Protein AF-A0A972VGL8-F1 (afdb_monomer)

pLDDT: mean 79.21, std 19.75, range [34.72, 98.06]

Foldseek 3Di:
DDDDDPDDDPPPPVPPPPPPPPVPPPDDDDDDDDDPPDDCCDVCSPNPQFDDVPVNVVCVVDPDDPDDDFLAPAQQQRLLCQFQVHHSVVQVHHDLQDQSCVSVVPGQTPQLVVVVVVDAFEEEEPRHRDHDDDPVPQPLCRPVVRRHPYGYYPPPDPCPPQPPFDQSRNPPDVPNTDTDDDD

Nearest PDB st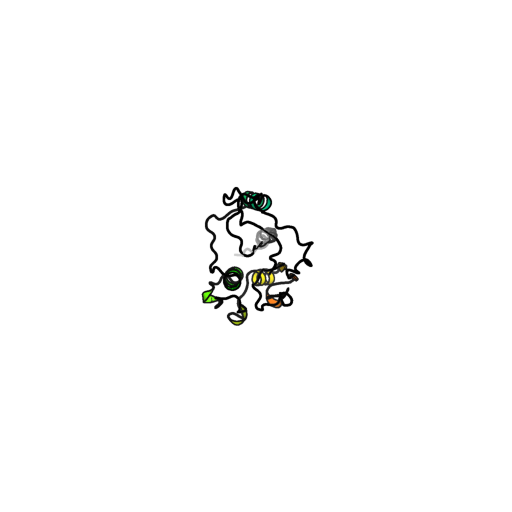ructures (foldseek):
  6hhm-assembly1_A  TM=8.766E-01  e=6.553E-07  Formosa agariphila
  5fql-as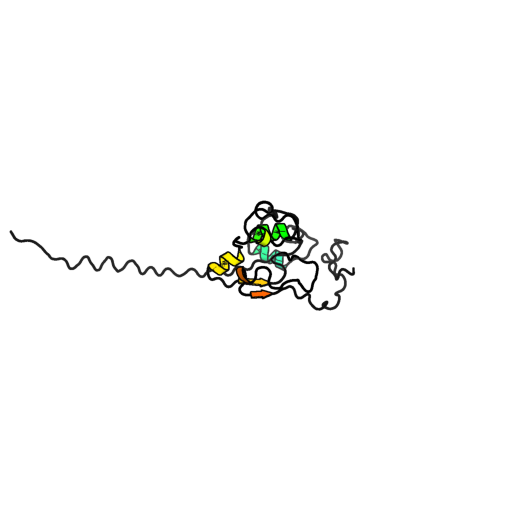sembly1_A-2  TM=8.710E-01  e=5.491E-06  Homo sapiens
  6ioz-assembly1_A  TM=8.405E-01  e=1.090E-05  Homo sapiens
  6g5z-assembly1_A  TM=8.912E-01  e=8.199E-04  Sinorhizobium meliloti

Mean predicted aligned error: 12.5 Å

Sequence (183 aa):
MNKRSLKWVSCFIFLSCTLASQAAQKKPNVLLIMSDDLRDTVGCYGNTEVITPHMDRLAGQGVRFDGAYAQFPLCGPSRASLLTGLRPRQIGILGNRTYFRDSKPDVITLPQSLRQQGWYTAGFGKIFHTVGHTHEEQAPWIDLENSWDEGHGSNGEPQGPVTKVRNLTGGSLPWCRVGPVSG

Solvent-accessible surface area (backbone atoms only — not comparable to full-atom values): 11894 Å² total; per-residue (Å²): 142,86,83,87,81,91,83,87,72,84,76,68,74,78,71,74,79,77,76,73,76,73,73,75,74,76,78,77,86,84,85,86,87,75,75,83,93,71,68,76,66,34,36,77,67,70,29,88,52,36,80,37,71,71,60,32,52,51,45,76,76,57,86,73,76,96,84,78,80,75,91,39,102,44,68,28,20,26,35,53,19,67,41,49,76,40,56,32,79,77,46,67,34,89,45,58,79,59,59,61,47,83,67,38,71,85,66,65,31,56,49,25,54,41,37,76,70,73,43,91,26,75,46,70,40,76,66,67,62,69,57,72,96,48,86,87,64,54,58,38,47,79,58,28,92,69,32,35,82,41,56,35,36,66,72,70,63,80,71,61,74,78,49,72,72,36,50,61,33,84,59,78,46,86,81,47,60,54,49,79,80,81,126

Secondary structure (DSSP, 8-state):
-------SSTTSSSSSSS-------PPPP------SS--S-SGGGT-SSS--HHHHHHHHTS---SS---SSSSHHHHHHHHHHSS-HHHHT--SSSS-HHHH-TTPPPHHHHHHHTT---EEESSSSPPPSS-GGG--TTTTHHHH-SEEE-----S--TT---EETTTTSSTT-EES----

Structure (mmCIF, N/CA/C/O backbone):
data_AF-A0A972VGL8-F1
#
_entry.id   AF-A0A972VGL8-F1
#
loop_
_atom_site.group_PDB
_atom_site.id
_atom_site.type_symbol
_atom_site.label_atom_id
_atom_site.label_alt_id
_atom_site.label_comp_id
_atom_site.label_asym_id
_atom_site.label_entity_id
_atom_site.label_seq_id
_atom_site.pdbx_PDB_ins_code
_atom_site.Cartn_x
_atom_site.Cartn_y
_atom_site.Cartn_z
_atom_site.occupancy
_atom_site.B_iso_or_equiv
_atom_site.auth_seq_id
_atom_site.auth_comp_id
_atom_site.auth_asym_id
_atom_site.auth_atom_id
_atom_site.pdbx_PDB_model_num
ATOM 1 N N . MET A 1 1 ? -67.159 -41.588 -25.112 1.00 44.94 1 MET A N 1
ATOM 2 C CA . MET A 1 1 ? -66.080 -40.950 -25.901 1.00 44.94 1 MET A CA 1
ATOM 3 C C . MET A 1 1 ? -66.405 -39.474 -26.088 1.00 44.94 1 MET A C 1
ATOM 5 O O . MET A 1 1 ? -67.285 -39.188 -26.878 1.00 44.94 1 MET A O 1
ATOM 9 N N . ASN A 1 2 ? -65.762 -38.553 -25.362 1.00 37.59 2 ASN A N 1
ATOM 10 C CA . ASN A 1 2 ? -65.125 -37.375 -25.971 1.00 37.59 2 ASN A CA 1
ATOM 11 C C . ASN A 1 2 ? -64.387 -36.523 -24.937 1.00 37.59 2 ASN A C 1
ATOM 13 O O . ASN A 1 2 ? -64.756 -36.448 -23.769 1.00 37.59 2 ASN A O 1
ATOM 17 N N . LYS A 1 3 ? -63.245 -36.014 -25.390 1.00 45.78 3 LYS A N 1
ATOM 18 C CA . LYS A 1 3 ? -62.093 -35.615 -24.589 1.00 45.78 3 LYS A CA 1
ATOM 19 C C . LYS A 1 3 ? -62.193 -34.167 -24.103 1.00 45.78 3 LYS A C 1
ATOM 21 O O . LYS A 1 3 ? -62.661 -33.279 -24.800 1.00 45.78 3 LYS A O 1
ATOM 26 N N . ARG A 1 4 ? -61.671 -33.994 -22.890 1.00 60.47 4 ARG A N 1
ATOM 27 C CA . ARG A 1 4 ? -61.363 -32.762 -22.156 1.00 60.47 4 ARG A CA 1
ATOM 28 C C . ARG A 1 4 ? -60.517 -31.783 -22.982 1.00 60.47 4 ARG A C 1
ATOM 30 O O . ARG A 1 4 ? -59.525 -32.215 -23.562 1.00 60.47 4 ARG A O 1
ATOM 37 N N . SER A 1 5 ? -60.762 -30.478 -22.845 1.00 48.91 5 SER A N 1
ATOM 38 C CA . SER A 1 5 ? -59.682 -29.474 -22.890 1.00 48.91 5 SER A CA 1
ATOM 39 C C . SER A 1 5 ? -60.093 -28.139 -22.257 1.00 48.91 5 SER A C 1
ATOM 41 O O . SER A 1 5 ? -60.232 -27.125 -22.931 1.00 48.91 5 SER A O 1
ATOM 43 N N . LEU A 1 6 ? -60.238 -28.135 -20.930 1.00 50.97 6 LEU A N 1
ATOM 44 C CA . LEU A 1 6 ? -60.148 -26.920 -20.121 1.00 50.97 6 LEU A CA 1
ATOM 45 C C . LEU A 1 6 ? -58.654 -26.699 -19.816 1.00 50.97 6 LEU A C 1
ATOM 47 O O . LEU A 1 6 ? -58.098 -27.346 -18.933 1.00 50.97 6 LEU A O 1
ATOM 51 N N . LYS A 1 7 ? -57.969 -25.874 -20.617 1.00 50.25 7 LYS A N 1
ATOM 52 C CA . LYS A 1 7 ? -56.539 -25.541 -20.456 1.00 50.25 7 LYS A CA 1
ATOM 53 C C . LYS A 1 7 ? -56.332 -24.021 -20.434 1.00 50.25 7 LYS A C 1
ATOM 55 O O . LYS A 1 7 ? -55.687 -23.489 -21.322 1.00 50.25 7 LYS A O 1
ATOM 60 N N . TRP A 1 8 ? -56.891 -23.319 -19.449 1.00 51.12 8 TRP A N 1
ATOM 61 C CA . TRP A 1 8 ? -56.702 -21.860 -19.317 1.00 51.12 8 TRP A CA 1
ATOM 62 C C . TRP A 1 8 ? -56.570 -21.379 -17.863 1.00 51.12 8 TRP A C 1
ATOM 64 O O . TRP A 1 8 ? -56.942 -20.258 -17.552 1.00 51.12 8 TRP A O 1
ATOM 74 N N . VAL A 1 9 ? -56.052 -22.209 -16.946 1.00 52.34 9 VAL A N 1
ATOM 75 C CA . VAL A 1 9 ? -55.854 -21.776 -15.540 1.00 52.34 9 VAL A CA 1
ATOM 76 C C . VAL A 1 9 ? -54.427 -22.007 -15.013 1.00 52.34 9 VAL A C 1
ATOM 78 O O . VAL A 1 9 ? -54.013 -21.355 -14.064 1.00 52.34 9 VAL A O 1
ATOM 81 N N . SER A 1 10 ? -53.589 -22.820 -15.667 1.00 51.59 10 SER A N 1
ATOM 82 C CA . SER A 1 10 ? -52.230 -23.106 -15.159 1.00 51.59 10 SER A CA 1
ATOM 83 C C . SER A 1 10 ? -51.132 -22.108 -15.549 1.00 51.59 10 SER A C 1
ATOM 85 O O . SER A 1 10 ? -49.983 -22.335 -15.188 1.00 51.59 10 SER A O 1
ATOM 87 N N . CYS A 1 11 ? -51.433 -21.011 -16.254 1.00 46.09 11 CYS A N 1
ATOM 88 C CA . CYS A 1 11 ? -50.393 -20.086 -16.735 1.00 46.09 11 CYS A CA 1
ATOM 89 C C . CYS A 1 11 ? -50.250 -18.788 -15.918 1.00 46.09 11 CYS A C 1
ATOM 91 O O . CYS A 1 11 ? -49.413 -17.958 -16.256 1.00 46.09 11 CYS A O 1
ATOM 93 N N . PHE A 1 12 ? -51.029 -18.605 -14.846 1.00 49.19 12 PHE A N 1
ATOM 94 C CA . PHE A 1 12 ? -50.971 -17.382 -14.030 1.00 49.19 12 PHE A CA 1
ATOM 95 C C . PHE A 1 12 ? -50.202 -17.521 -12.711 1.00 49.19 12 PHE A C 1
ATOM 97 O O . PHE A 1 12 ? -49.833 -16.511 -12.127 1.00 49.19 12 PHE A O 1
ATOM 104 N N . ILE A 1 13 ? -49.895 -18.742 -12.258 1.00 50.44 13 ILE A N 1
ATOM 105 C CA . ILE A 1 13 ? -49.183 -18.957 -10.982 1.00 50.44 13 ILE A CA 1
ATO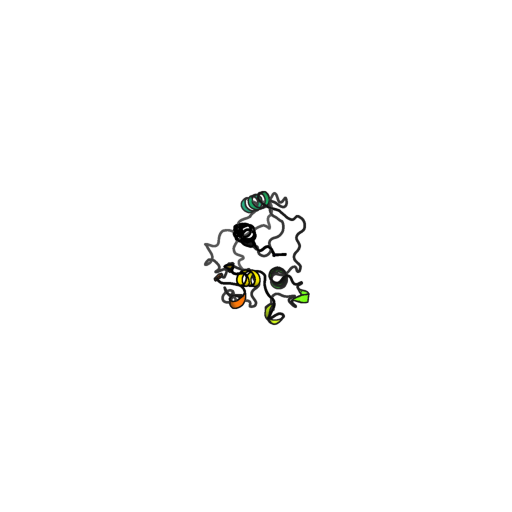M 106 C C . ILE A 1 13 ? -47.653 -19.019 -11.168 1.00 50.44 13 ILE A C 1
ATOM 108 O O . ILE A 1 13 ? -46.908 -18.794 -10.221 1.00 50.44 13 ILE A O 1
ATOM 112 N N . PHE A 1 14 ? -47.156 -19.223 -12.394 1.00 49.28 14 PHE A N 1
ATOM 113 C CA . PHE A 1 14 ? -45.710 -19.240 -12.668 1.00 49.28 14 PHE A CA 1
ATOM 114 C C . PHE A 1 14 ? -45.089 -17.861 -12.945 1.00 49.28 14 PHE A C 1
ATOM 116 O O . PHE A 1 14 ? -43.867 -17.757 -12.984 1.00 49.28 14 PHE A O 1
ATOM 123 N N . LEU A 1 15 ? -45.891 -16.801 -13.109 1.00 51.38 15 LEU A N 1
ATOM 124 C CA . LEU A 1 15 ? -45.382 -15.461 -13.442 1.00 51.38 15 LEU A CA 1
ATOM 125 C C . LEU A 1 15 ? -45.207 -14.541 -12.219 1.00 51.38 15 LEU A C 1
ATOM 127 O O . LEU A 1 15 ? -44.648 -13.456 -12.332 1.00 51.38 15 LEU A O 1
ATOM 131 N N . SER A 1 16 ? -45.657 -14.960 -11.035 1.00 49.38 16 SER A N 1
ATOM 132 C CA . SER A 1 16 ? -45.678 -14.100 -9.840 1.00 49.38 16 SER A CA 1
ATOM 133 C C . SER A 1 16 ? -44.452 -14.243 -8.928 1.00 49.38 16 SER A C 1
ATOM 135 O O . SER A 1 16 ? -44.397 -13.580 -7.897 1.00 49.38 16 SER A O 1
ATOM 137 N N . CYS A 1 17 ? -43.467 -15.083 -9.273 1.00 49.25 17 CYS A N 1
ATOM 138 C CA . CYS A 1 17 ? -42.346 -15.422 -8.380 1.00 49.25 17 CYS A CA 1
ATOM 139 C C . CYS A 1 17 ? -40.956 -14.962 -8.868 1.00 49.25 17 CYS A C 1
ATOM 141 O O . CYS A 1 17 ? -39.940 -15.469 -8.408 1.00 49.25 17 CYS A O 1
ATOM 143 N N . THR A 1 18 ? -40.878 -13.992 -9.784 1.00 57.94 18 THR A N 1
ATOM 144 C CA . THR A 1 18 ? -39.593 -13.452 -10.291 1.00 57.94 18 THR A CA 1
ATOM 145 C C . THR A 1 18 ? -39.413 -11.950 -10.069 1.00 57.94 18 THR A C 1
ATOM 147 O O . THR A 1 18 ? -38.508 -11.346 -10.632 1.00 57.94 18 THR A O 1
ATOM 150 N N . LEU A 1 19 ? -40.227 -11.341 -9.204 1.00 53.41 19 LEU A N 1
ATOM 151 C CA . LEU A 1 19 ? -40.044 -9.965 -8.725 1.00 53.41 19 LEU A CA 1
ATOM 152 C C . LEU A 1 19 ? -39.594 -9.946 -7.258 1.00 53.41 19 LEU A C 1
ATOM 154 O O . LEU A 1 19 ? -40.003 -9.096 -6.472 1.00 53.41 19 LEU A O 1
ATOM 158 N N . ALA A 1 20 ? -38.720 -10.877 -6.870 1.00 56.09 20 ALA A N 1
ATOM 159 C CA . ALA A 1 20 ? -37.834 -10.601 -5.750 1.00 56.09 20 ALA A CA 1
ATOM 160 C C . ALA A 1 20 ? -36.859 -9.531 -6.247 1.00 56.09 20 ALA A C 1
ATOM 162 O O . ALA A 1 20 ? -35.882 -9.839 -6.927 1.00 56.09 20 ALA A O 1
ATOM 163 N N . SER A 1 21 ? -37.199 -8.265 -5.988 1.00 51.88 21 SER A N 1
ATOM 164 C CA . SER A 1 21 ? -36.312 -7.126 -6.188 1.00 51.88 21 SER A CA 1
ATOM 165 C C . SER A 1 21 ? -35.000 -7.451 -5.490 1.00 51.88 21 SER A C 1
ATOM 167 O O . SER A 1 21 ? -34.904 -7.441 -4.262 1.00 51.88 21 SER A O 1
ATOM 169 N N . GLN A 1 22 ? -34.012 -7.843 -6.285 1.00 56.84 22 GLN A N 1
ATOM 170 C CA . GLN A 1 22 ? -32.648 -8.015 -5.845 1.00 56.84 22 GLN A CA 1
ATOM 171 C C . GLN A 1 22 ? -32.193 -6.595 -5.543 1.00 56.84 22 GLN A C 1
ATOM 173 O O . GLN A 1 22 ? -31.785 -5.866 -6.443 1.00 56.84 22 GLN A O 1
ATOM 178 N N . ALA A 1 23 ? -32.415 -6.153 -4.302 1.00 58.97 23 ALA A N 1
ATOM 179 C CA . ALA A 1 23 ? -31.924 -4.878 -3.825 1.00 58.97 23 ALA A CA 1
ATOM 180 C C . ALA A 1 23 ? -30.427 -4.902 -4.110 1.00 58.97 23 ALA A C 1
ATOM 182 O O . ALA A 1 23 ? -29.693 -5.646 -3.461 1.00 58.97 23 ALA A O 1
ATOM 183 N N . ALA A 1 24 ? -30.012 -4.198 -5.165 1.00 63.97 24 ALA A N 1
ATOM 184 C CA . ALA A 1 24 ? -28.637 -4.191 -5.613 1.00 63.97 24 ALA A CA 1
ATOM 185 C C . ALA A 1 24 ? -27.818 -3.711 -4.421 1.00 63.97 24 ALA A C 1
ATOM 187 O O . ALA A 1 24 ? -27.900 -2.541 -4.036 1.00 63.97 24 ALA A O 1
ATOM 188 N N . GLN A 1 25 ? -27.124 -4.643 -3.767 1.00 70.00 25 GLN A N 1
ATOM 189 C CA . GLN A 1 25 ? -26.334 -4.333 -2.595 1.00 70.00 25 GLN A CA 1
ATOM 190 C C . GLN A 1 25 ? -25.321 -3.287 -3.046 1.00 70.00 25 GLN A C 1
ATOM 192 O O . GLN A 1 25 ? -24.496 -3.551 -3.923 1.00 70.00 25 GLN A O 1
ATOM 197 N N . LYS A 1 26 ? -25.454 -2.064 -2.520 1.00 82.88 26 LYS A N 1
ATOM 198 C CA . LYS A 1 26 ? -24.568 -0.966 -2.897 1.00 82.88 26 LYS A CA 1
ATOM 199 C C . LYS A 1 26 ? -23.136 -1.414 -2.617 1.00 82.88 26 LYS A C 1
ATOM 201 O O . LYS A 1 26 ? -22.825 -1.817 -1.496 1.00 82.88 26 LYS A O 1
ATOM 206 N N . LYS A 1 27 ? -22.291 -1.372 -3.649 1.00 87.38 27 LYS A N 1
ATOM 207 C CA . LYS A 1 27 ? -20.857 -1.643 -3.524 1.00 87.38 27 LYS A CA 1
ATOM 208 C C . LYS A 1 27 ? -20.281 -0.672 -2.480 1.00 87.38 27 LYS A C 1
ATOM 210 O O . LYS A 1 27 ? -20.582 0.521 -2.566 1.00 87.38 27 LYS A O 1
ATOM 215 N N . PRO A 1 28 ? -19.520 -1.147 -1.479 1.00 94.06 28 PRO A N 1
ATOM 216 C CA . PRO A 1 28 ? -18.858 -0.248 -0.545 1.00 94.06 28 PRO A CA 1
AT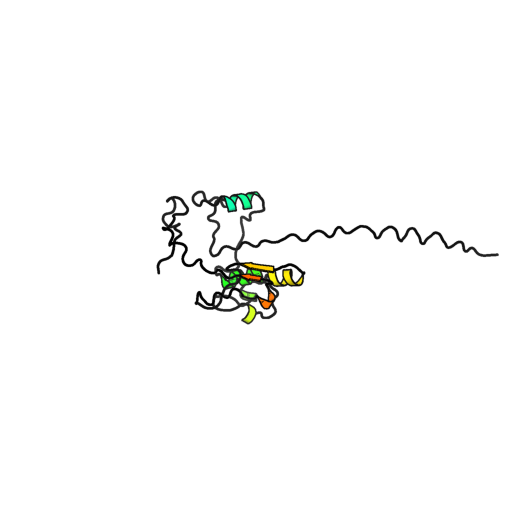OM 217 C C . PRO A 1 28 ? -17.757 0.533 -1.266 1.00 94.06 28 PRO A C 1
ATOM 219 O O . PRO A 1 28 ? -17.185 0.047 -2.236 1.00 94.06 28 PRO A O 1
ATOM 222 N N . ASN A 1 29 ? -17.419 1.713 -0.752 1.00 96.44 29 ASN A N 1
ATOM 223 C CA . ASN A 1 29 ? -16.180 2.386 -1.135 1.00 96.44 29 ASN A CA 1
ATOM 224 C C . ASN A 1 29 ? -15.012 1.753 -0.368 1.00 96.44 29 ASN A C 1
ATOM 226 O O . ASN A 1 29 ? -15.170 1.392 0.801 1.00 96.44 29 ASN A O 1
ATOM 230 N N . VAL A 1 30 ? -13.838 1.652 -0.993 1.00 96.56 30 VAL A N 1
ATOM 231 C CA . VAL A 1 30 ? -12.612 1.164 -0.340 1.00 96.56 30 VAL A CA 1
ATOM 232 C C . VAL A 1 30 ? -11.596 2.290 -0.292 1.00 96.56 30 VAL A C 1
ATOM 234 O O . VAL A 1 30 ? -11.255 2.868 -1.318 1.00 96.56 30 VAL A O 1
ATOM 237 N N . LEU A 1 31 ? -11.093 2.568 0.910 1.00 96.56 31 LEU A N 1
ATOM 238 C CA . LEU A 1 31 ? -9.979 3.476 1.143 1.00 96.56 31 LEU A CA 1
ATOM 239 C C . LEU A 1 31 ? -8.773 2.655 1.604 1.00 96.56 31 LEU A C 1
ATOM 241 O O . LEU A 1 31 ? -8.757 2.145 2.724 1.00 96.56 31 LEU A O 1
ATOM 245 N N . LEU A 1 32 ? -7.768 2.530 0.738 1.00 96.38 32 LEU A N 1
ATOM 246 C CA . LEU A 1 32 ? -6.485 1.924 1.084 1.00 96.38 32 LEU A CA 1
ATOM 247 C C . LEU A 1 32 ? -5.528 3.013 1.575 1.00 96.38 32 LEU A C 1
ATOM 249 O O . LEU A 1 32 ? -5.099 3.860 0.796 1.00 96.38 32 LEU A O 1
ATOM 253 N N . ILE A 1 33 ? -5.169 2.966 2.857 1.00 95.12 33 ILE A N 1
ATOM 254 C CA . ILE A 1 33 ? -4.161 3.852 3.448 1.00 95.12 33 ILE A CA 1
ATOM 255 C C . ILE A 1 33 ? -2.854 3.073 3.558 1.00 95.12 33 ILE A C 1
ATOM 257 O O . ILE A 1 33 ? -2.808 2.018 4.189 1.00 95.12 33 ILE A O 1
ATOM 261 N N . MET A 1 34 ? -1.790 3.598 2.956 1.00 92.94 34 MET A N 1
ATOM 262 C CA . MET A 1 34 ? -0.464 2.988 2.987 1.00 92.94 34 MET A CA 1
ATOM 263 C C . MET A 1 34 ? 0.561 4.001 3.483 1.00 92.94 34 MET A C 1
ATOM 265 O O . MET A 1 34 ? 0.721 5.064 2.888 1.00 92.94 34 MET A O 1
ATOM 269 N N . SER A 1 35 ? 1.263 3.656 4.560 1.00 92.62 35 SER A N 1
ATOM 270 C CA . SER A 1 35 ? 2.377 4.446 5.085 1.00 92.62 35 SER A CA 1
ATOM 271 C C . SER A 1 35 ? 3.707 3.860 4.615 1.00 92.62 35 SER A C 1
ATOM 273 O O . SER A 1 35 ? 3.851 2.639 4.547 1.00 92.62 35 SER A O 1
ATOM 275 N N . ASP A 1 36 ? 4.670 4.717 4.282 1.00 90.75 36 ASP A N 1
ATOM 276 C CA . ASP A 1 36 ? 6.022 4.295 3.907 1.00 90.75 36 ASP A CA 1
ATOM 277 C C . ASP A 1 36 ? 6.867 4.101 5.174 1.00 90.75 36 ASP A C 1
ATOM 279 O O . ASP A 1 36 ? 6.840 4.941 6.071 1.00 90.75 36 ASP A O 1
ATOM 283 N N . ASP A 1 37 ? 7.574 2.975 5.260 1.00 91.81 37 ASP A N 1
ATOM 284 C CA . ASP A 1 37 ? 8.493 2.607 6.351 1.00 91.81 37 ASP A CA 1
ATOM 285 C C . ASP A 1 37 ? 7.906 2.609 7.783 1.00 91.81 37 ASP A C 1
ATOM 287 O O . ASP A 1 37 ? 8.640 2.573 8.774 1.00 91.81 37 ASP A O 1
ATOM 291 N N . LEU A 1 38 ? 6.575 2.579 7.921 1.00 92.88 38 LEU A N 1
ATOM 292 C CA . LEU A 1 38 ? 5.910 2.501 9.222 1.00 92.88 38 LEU A CA 1
ATOM 293 C C . LEU A 1 38 ? 6.020 1.098 9.835 1.00 92.88 38 LEU A C 1
ATOM 295 O O . LEU A 1 38 ? 5.600 0.102 9.245 1.00 92.88 38 LEU A O 1
ATOM 299 N N . ARG A 1 39 ? 6.525 1.049 11.068 1.00 91.06 39 ARG A N 1
ATOM 300 C CA . ARG A 1 39 ? 6.528 -0.129 11.945 1.00 91.06 39 ARG A CA 1
ATOM 301 C C . ARG A 1 39 ? 5.315 -0.099 12.894 1.00 91.06 39 ARG A C 1
ATOM 303 O O . ARG A 1 39 ? 4.683 0.940 13.061 1.00 91.06 39 ARG A O 1
ATOM 310 N N . ASP A 1 40 ? 5.034 -1.209 13.574 1.00 91.25 40 ASP A N 1
ATOM 311 C CA . ASP A 1 40 ? 4.066 -1.357 14.676 1.00 91.25 40 ASP A CA 1
ATOM 312 C C . ASP A 1 40 ? 4.381 -0.525 15.944 1.00 91.25 40 ASP A C 1
ATOM 314 O O . ASP A 1 40 ? 3.889 -0.801 17.032 1.00 91.25 40 ASP A O 1
ATOM 318 N N . THR A 1 41 ? 5.153 0.557 15.831 1.00 91.19 41 THR A N 1
ATOM 319 C CA . THR A 1 41 ? 5.516 1.461 16.932 1.00 91.19 41 THR A CA 1
ATOM 320 C C . THR A 1 41 ? 4.419 2.486 17.243 1.00 91.19 41 THR A C 1
ATOM 322 O O . THR A 1 41 ? 4.727 3.632 17.552 1.00 91.19 41 THR A O 1
ATOM 325 N N . VAL A 1 42 ? 3.145 2.121 17.115 1.00 93.31 42 VAL A N 1
ATOM 326 C CA . VAL A 1 42 ? 1.995 3.026 17.298 1.00 93.31 42 VAL A CA 1
ATOM 327 C C . VAL A 1 42 ? 1.153 2.608 18.504 1.00 93.31 42 VAL A C 1
ATOM 329 O O . VAL A 1 42 ? 1.238 1.465 18.961 1.00 93.31 42 VAL A O 1
ATOM 332 N N . GLY A 1 43 ? 0.340 3.527 19.025 1.00 95.12 43 GLY A N 1
ATOM 333 C CA . GLY A 1 43 ? -0.430 3.352 20.260 1.00 95.12 43 GLY A CA 1
ATOM 334 C C . GLY A 1 43 ? -1.279 2.084 20.282 1.00 95.12 43 GLY A C 1
ATOM 335 O O . GLY A 1 43 ? -1.219 1.307 21.233 1.00 95.12 43 GLY A O 1
ATOM 336 N N . CYS A 1 44 ? -1.997 1.796 19.196 1.00 95.88 44 CYS A N 1
ATOM 337 C CA . CYS A 1 44 ? -2.840 0.603 19.088 1.00 95.88 44 CYS A CA 1
ATOM 338 C C . CYS A 1 44 ? -2.084 -0.735 19.074 1.00 95.88 44 CYS A C 1
ATOM 340 O O . CYS A 1 44 ? -2.720 -1.778 19.211 1.00 95.88 44 CYS A O 1
ATOM 342 N N . TYR A 1 45 ? -0.756 -0.718 18.946 1.00 96.75 45 TYR A N 1
ATOM 343 C CA . TYR A 1 45 ? 0.127 -1.879 19.101 1.00 96.75 45 TYR A CA 1
ATOM 344 C C . TYR A 1 45 ? 0.873 -1.884 20.453 1.00 96.75 45 TYR A C 1
ATOM 346 O O . TYR A 1 45 ? 1.769 -2.695 20.667 1.00 96.75 45 TYR A O 1
ATOM 354 N N . GLY A 1 46 ? 0.483 -1.016 21.393 1.00 94.75 46 GLY A N 1
ATOM 355 C CA . GLY A 1 46 ? 1.000 -0.985 22.765 1.00 94.75 46 GLY A CA 1
ATOM 356 C C . GLY A 1 46 ? 2.138 0.008 23.006 1.00 94.75 46 GLY A C 1
ATOM 357 O O . GLY A 1 46 ? 2.683 0.042 24.108 1.00 94.75 46 GLY A O 1
ATOM 358 N N . ASN A 1 47 ? 2.503 0.832 22.019 1.00 92.38 47 ASN A N 1
ATOM 359 C CA . ASN A 1 47 ? 3.522 1.862 22.211 1.00 92.38 47 ASN A CA 1
ATOM 360 C C . ASN A 1 47 ? 2.955 3.052 23.009 1.00 92.38 47 ASN A C 1
ATOM 362 O O . ASN A 1 47 ? 2.060 3.747 22.541 1.00 92.38 47 ASN A O 1
ATOM 366 N N . THR A 1 48 ? 3.490 3.313 24.203 1.00 91.50 48 THR A N 1
ATOM 367 C CA . THR A 1 48 ? 3.030 4.410 25.077 1.00 91.50 48 THR A CA 1
ATOM 368 C C . THR A 1 48 ? 3.726 5.748 24.821 1.00 91.50 48 THR A C 1
ATOM 370 O O . THR A 1 48 ? 3.340 6.759 25.401 1.00 91.50 48 THR A O 1
ATOM 373 N N . GLU A 1 49 ? 4.776 5.767 24.003 1.00 90.50 49 GLU A N 1
ATOM 374 C CA . GLU A 1 49 ? 5.593 6.953 23.733 1.00 90.50 49 GLU A CA 1
ATOM 375 C C . GLU A 1 49 ? 5.134 7.689 22.470 1.00 90.50 49 GLU A C 1
ATOM 377 O O . GLU A 1 49 ? 5.201 8.915 22.414 1.00 90.50 49 GLU A O 1
ATOM 382 N N . VAL A 1 50 ? 4.655 6.962 21.458 1.00 87.75 50 VAL A N 1
ATOM 383 C CA . VAL A 1 50 ? 4.207 7.528 20.179 1.00 87.75 50 VAL A CA 1
ATOM 384 C C . VAL A 1 50 ? 2.722 7.887 20.241 1.00 87.75 50 VAL A C 1
ATOM 386 O O . VAL A 1 50 ? 1.862 7.036 20.448 1.00 87.75 50 VAL A O 1
ATOM 389 N N . ILE A 1 51 ? 2.410 9.164 20.014 1.00 90.31 51 ILE A N 1
ATOM 390 C CA . ILE A 1 51 ? 1.047 9.701 20.121 1.00 90.31 51 ILE A CA 1
ATOM 391 C C . ILE A 1 51 ? 0.304 9.535 18.782 1.00 90.31 51 ILE A C 1
ATOM 393 O O . ILE A 1 51 ? 0.491 10.335 17.863 1.00 90.31 51 ILE A O 1
ATOM 397 N N . THR A 1 52 ? -0.566 8.522 18.664 1.00 95.00 52 THR A N 1
ATOM 398 C CA . THR A 1 52 ? -1.307 8.189 17.421 1.00 95.00 52 THR A CA 1
ATOM 399 C C . THR A 1 52 ? -2.836 8.106 17.587 1.00 95.00 52 THR A C 1
ATOM 401 O O . THR A 1 52 ? -3.465 7.178 17.069 1.00 95.00 52 THR A O 1
ATOM 404 N N . PRO A 1 53 ? -3.503 9.101 18.207 1.00 95.19 53 PRO A N 1
ATOM 405 C CA . PRO A 1 53 ? -4.905 8.989 18.629 1.00 95.19 53 PRO A CA 1
ATOM 406 C C . PRO A 1 53 ? -5.889 8.689 17.486 1.00 95.19 53 PRO A C 1
ATOM 408 O O . PRO A 1 53 ? -6.915 8.041 17.692 1.00 95.19 53 PRO A O 1
ATOM 411 N N . HIS A 1 54 ? -5.599 9.139 16.262 1.00 96.81 54 HIS A N 1
ATOM 412 C CA . HIS A 1 54 ? -6.449 8.864 15.101 1.00 96.81 54 HIS A CA 1
ATOM 413 C C . HIS A 1 54 ? -6.310 7.431 14.576 1.00 96.81 54 HIS A C 1
ATOM 415 O O . HIS A 1 54 ? -7.317 6.841 14.184 1.00 96.81 54 HIS A O 1
ATOM 421 N N . MET A 1 55 ? -5.101 6.860 14.602 1.00 96.12 55 MET A N 1
ATOM 422 C CA . MET A 1 55 ? -4.893 5.450 14.258 1.00 96.12 55 MET A CA 1
ATOM 423 C C . MET A 1 55 ? -5.474 4.540 15.336 1.00 96.12 55 MET A C 1
ATOM 425 O O . MET A 1 55 ? -6.093 3.530 15.013 1.00 96.12 55 MET A O 1
ATOM 429 N N . ASP A 1 56 ? -5.341 4.935 16.602 1.00 97.00 56 ASP A N 1
ATOM 430 C CA . ASP A 1 56 ? -5.877 4.180 17.733 1.00 97.00 56 ASP A CA 1
ATOM 431 C C . ASP A 1 56 ? -7.404 4.123 17.677 1.00 97.00 56 ASP A C 1
ATOM 433 O O . ASP A 1 56 ? -8.004 3.057 17.826 1.00 97.00 56 ASP A O 1
ATOM 437 N N . ARG A 1 57 ? -8.042 5.251 17.338 1.00 98.00 57 ARG A N 1
ATOM 438 C CA . ARG A 1 57 ? -9.484 5.302 17.081 1.00 98.00 57 ARG A CA 1
ATOM 439 C C . ARG A 1 57 ? -9.895 4.418 15.903 1.00 98.00 57 ARG A C 1
ATOM 441 O O . ARG A 1 57 ? -10.896 3.719 16.016 1.00 98.00 57 ARG A O 1
ATOM 448 N N . LEU A 1 58 ? -9.148 4.439 14.795 1.00 97.38 58 LEU A N 1
ATOM 449 C CA . LEU A 1 58 ? -9.442 3.594 13.633 1.00 97.38 58 LEU A CA 1
ATOM 450 C C . LEU A 1 58 ? -9.350 2.103 13.992 1.00 97.38 58 LEU A C 1
ATOM 452 O O . LEU A 1 58 ? -10.235 1.332 13.630 1.00 97.38 58 LEU A O 1
ATOM 456 N N . ALA A 1 59 ? -8.326 1.708 14.754 1.00 97.06 59 ALA A N 1
ATOM 457 C CA . ALA A 1 59 ? -8.163 0.336 15.230 1.00 97.06 59 ALA A CA 1
ATOM 458 C C . ALA A 1 59 ? -9.314 -0.104 16.152 1.00 97.06 59 ALA A C 1
ATOM 460 O O . ALA A 1 59 ? -9.771 -1.238 16.045 1.00 97.06 59 ALA A O 1
ATOM 461 N N . GLY A 1 60 ? -9.827 0.792 17.004 1.00 97.50 60 GLY A N 1
ATOM 462 C CA . GLY A 1 60 ? -10.990 0.525 17.862 1.00 97.50 60 GLY A CA 1
ATOM 463 C C . GLY A 1 60 ? -12.331 0.425 17.121 1.00 97.50 60 GLY A C 1
ATOM 464 O O . GLY A 1 60 ? -13.308 -0.048 17.694 1.00 97.50 60 GLY A O 1
ATOM 465 N N . GLN A 1 61 ? -12.391 0.859 15.859 1.00 98.06 61 GLN A N 1
ATOM 466 C CA . GLN A 1 61 ? -13.585 0.799 15.005 1.00 98.06 61 GLN A CA 1
ATOM 467 C C . GLN A 1 61 ? -13.534 -0.341 13.976 1.00 98.06 61 GLN A C 1
ATOM 469 O O . GLN A 1 61 ? -14.458 -0.483 13.175 1.00 98.06 61 GLN A O 1
ATOM 474 N N . GLY A 1 62 ? -12.467 -1.142 13.973 1.00 96.38 62 GLY A N 1
ATOM 475 C CA . GLY A 1 62 ? -12.236 -2.171 12.968 1.00 96.38 62 GLY A CA 1
ATOM 476 C C . GLY A 1 62 ? -11.550 -3.410 13.527 1.00 96.38 62 GLY A C 1
ATOM 477 O O . GLY A 1 62 ? -11.636 -3.724 14.711 1.00 96.38 62 GLY A O 1
ATOM 478 N N . VAL A 1 63 ? -10.870 -4.132 12.638 1.00 97.75 63 VAL A N 1
ATOM 479 C CA . VAL A 1 63 ? -10.068 -5.306 12.989 1.00 97.75 63 VAL A CA 1
ATOM 480 C C . VAL A 1 63 ? -8.596 -4.949 12.833 1.00 97.75 63 VAL A C 1
ATOM 482 O O . VAL A 1 63 ? -8.166 -4.521 11.762 1.00 97.75 63 VAL A O 1
ATOM 485 N N . ARG A 1 64 ? -7.822 -5.140 13.904 1.00 96.94 64 ARG A N 1
ATOM 486 C CA . ARG A 1 64 ? -6.363 -4.986 13.922 1.00 96.94 64 ARG A CA 1
ATOM 487 C C . ARG A 1 64 ? -5.716 -6.368 13.904 1.00 96.94 64 ARG A C 1
ATOM 489 O O . ARG A 1 64 ? -6.140 -7.254 14.639 1.00 96.94 64 ARG A O 1
ATOM 496 N N . PHE A 1 65 ? -4.687 -6.544 13.082 1.00 97.44 65 PHE A N 1
ATOM 497 C CA . PHE A 1 65 ? -3.941 -7.798 12.988 1.00 97.44 65 PHE A CA 1
ATOM 498 C C . PHE A 1 65 ? -2.650 -7.710 13.806 1.00 97.44 65 PHE A C 1
ATOM 500 O O . PHE A 1 65 ? -1.825 -6.837 13.542 1.00 97.44 65 PHE A O 1
ATOM 507 N N . ASP A 1 66 ? -2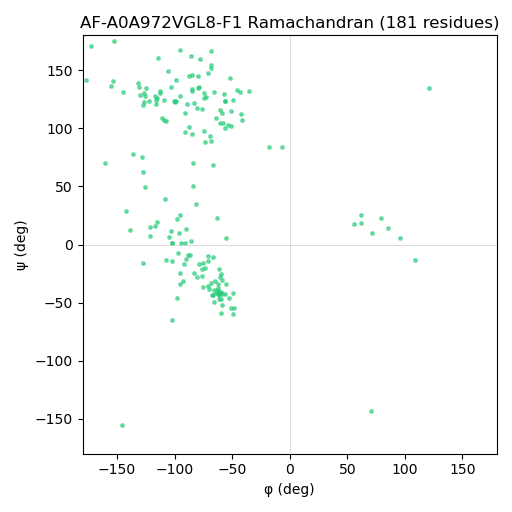.449 -8.633 14.751 1.00 96.19 66 ASP A N 1
ATOM 508 C CA . ASP A 1 66 ? -1.201 -8.737 15.531 1.00 96.19 66 ASP A CA 1
ATOM 509 C C . ASP A 1 66 ? -0.048 -9.376 14.733 1.00 96.19 66 ASP A C 1
ATOM 511 O O . ASP A 1 66 ? 1.117 -9.183 15.061 1.00 96.19 66 ASP A O 1
ATOM 515 N N . GLY A 1 67 ? -0.363 -10.123 13.667 1.00 96.25 67 GLY A N 1
ATOM 516 C CA . GLY A 1 67 ? 0.612 -10.821 12.823 1.00 96.25 67 GLY A CA 1
ATOM 517 C C . GLY A 1 67 ? 0.436 -10.507 11.340 1.00 96.25 67 GLY A C 1
ATOM 518 O O . GLY A 1 67 ? -0.067 -11.341 10.589 1.00 96.25 67 GLY A O 1
ATOM 519 N N . ALA A 1 68 ? 0.850 -9.312 10.913 1.00 96.56 68 ALA A N 1
ATOM 520 C CA . ALA A 1 68 ? 0.835 -8.892 9.511 1.00 96.56 68 ALA A CA 1
ATOM 521 C C . ALA A 1 68 ? 2.266 -8.641 9.008 1.00 96.56 68 ALA A C 1
ATOM 523 O O . ALA A 1 68 ? 2.979 -7.799 9.547 1.00 96.56 68 ALA A O 1
ATOM 524 N N . TYR A 1 69 ? 2.685 -9.362 7.963 1.00 97.12 69 TYR A N 1
ATOM 525 C CA . TYR A 1 69 ? 4.063 -9.330 7.461 1.00 97.12 69 TYR A CA 1
ATOM 526 C C . TYR A 1 69 ? 4.118 -8.975 5.975 1.00 97.12 69 TYR A C 1
ATOM 528 O O . TYR A 1 69 ? 3.395 -9.548 5.156 1.00 97.12 69 TYR A O 1
ATOM 536 N N . ALA A 1 70 ? 5.032 -8.073 5.616 1.00 96.81 70 ALA A N 1
ATOM 537 C CA . ALA A 1 70 ? 5.391 -7.821 4.226 1.00 96.81 70 ALA A CA 1
ATOM 538 C C . ALA A 1 70 ? 6.183 -9.004 3.646 1.00 96.81 70 ALA A C 1
ATOM 540 O O . ALA A 1 70 ? 6.970 -9.646 4.340 1.00 96.81 70 ALA A O 1
ATOM 541 N N . GLN A 1 71 ? 6.024 -9.272 2.348 1.00 97.25 71 GLN A N 1
ATOM 542 C CA . GLN A 1 71 ? 6.740 -10.370 1.680 1.00 97.25 71 GLN A CA 1
ATOM 543 C C . GLN A 1 71 ? 8.214 -10.035 1.410 1.00 97.25 71 GLN A C 1
ATOM 545 O O . GLN A 1 71 ? 8.998 -10.930 1.094 1.00 97.25 71 GLN A O 1
ATOM 550 N N . PHE A 1 72 ? 8.585 -8.755 1.492 1.00 96.31 72 PHE A N 1
ATOM 551 C CA . PHE A 1 72 ? 9.943 -8.280 1.264 1.00 96.31 72 PHE A CA 1
ATOM 552 C C . PHE A 1 72 ? 10.174 -6.954 2.009 1.00 96.31 72 PHE A C 1
ATOM 554 O O . PHE A 1 72 ? 9.310 -6.079 1.935 1.00 96.31 72 PHE A O 1
ATOM 561 N N . PRO A 1 73 ? 11.318 -6.750 2.685 1.00 94.38 73 PRO A N 1
ATOM 562 C CA . PRO A 1 73 ? 11.598 -5.529 3.445 1.00 94.38 73 PRO A CA 1
ATOM 563 C C . PRO A 1 73 ? 12.147 -4.403 2.547 1.00 94.38 73 PRO A C 1
ATOM 565 O O . PRO A 1 73 ? 13.203 -3.839 2.817 1.00 94.38 73 PRO A O 1
ATOM 568 N N . LEU A 1 74 ? 11.470 -4.115 1.429 1.00 93.25 74 LEU A N 1
ATOM 569 C CA . LEU A 1 74 ? 11.852 -3.050 0.496 1.00 93.25 74 LEU A CA 1
ATOM 570 C C . LEU A 1 74 ? 10.630 -2.535 -0.278 1.00 93.25 74 LEU A C 1
ATOM 572 O O . LEU A 1 74 ? 9.790 -3.334 -0.699 1.00 93.25 74 LEU A O 1
ATOM 576 N N . CYS A 1 75 ? 10.557 -1.217 -0.498 1.00 91.94 75 CYS A N 1
ATOM 577 C CA . CYS A 1 75 ? 9.398 -0.526 -1.074 1.00 91.94 75 CYS A CA 1
ATOM 578 C C . CYS A 1 75 ? 8.862 -1.181 -2.360 1.00 91.94 75 CYS A C 1
ATOM 580 O O . CYS A 1 75 ? 7.704 -1.586 -2.391 1.00 91.94 75 CYS A O 1
ATOM 582 N N . GLY A 1 76 ? 9.680 -1.293 -3.410 1.00 91.69 76 GLY A N 1
ATOM 583 C CA . GLY A 1 76 ? 9.285 -1.814 -4.722 1.00 91.69 76 GLY A CA 1
ATOM 584 C C . GLY A 1 76 ? 8.761 -3.245 -4.673 1.00 91.69 76 GLY A C 1
ATOM 585 O O . GLY A 1 76 ? 7.593 -3.459 -5.004 1.00 91.69 76 GLY A O 1
ATOM 586 N N . PRO A 1 77 ? 9.565 -4.212 -4.200 1.00 95.38 77 PRO A N 1
ATOM 587 C CA . PRO A 1 77 ? 9.137 -5.600 -4.058 1.00 95.38 77 PRO A CA 1
ATOM 588 C C . PRO A 1 77 ? 7.885 -5.773 -3.187 1.00 95.38 77 PRO A C 1
ATOM 590 O O . PRO A 1 77 ? 6.988 -6.530 -3.553 1.00 95.38 77 PRO A O 1
ATOM 593 N N . SER A 1 78 ? 7.798 -5.062 -2.055 1.00 96.56 78 SER A N 1
ATOM 594 C CA . SER A 1 78 ? 6.660 -5.146 -1.128 1.00 96.56 78 SER A CA 1
ATOM 595 C C . SER A 1 78 ? 5.368 -4.614 -1.752 1.00 96.56 78 SER A C 1
ATOM 597 O O . SER A 1 78 ? 4.345 -5.299 -1.758 1.00 96.56 78 SER A O 1
ATOM 599 N N . ARG A 1 79 ? 5.423 -3.416 -2.350 1.00 95.56 79 ARG A N 1
ATOM 600 C CA . ARG A 1 79 ? 4.263 -2.758 -2.971 1.00 95.56 79 ARG A CA 1
ATOM 601 C C . ARG A 1 79 ? 3.780 -3.520 -4.198 1.00 95.56 79 ARG A C 1
ATOM 603 O O . ARG A 1 79 ? 2.582 -3.747 -4.329 1.00 95.56 79 ARG A O 1
ATOM 610 N N . ALA A 1 80 ? 4.695 -3.975 -5.055 1.00 95.25 80 ALA A N 1
ATOM 611 C CA . ALA A 1 80 ? 4.344 -4.812 -6.200 1.00 95.25 80 ALA A CA 1
ATOM 612 C C . ALA A 1 80 ? 3.699 -6.133 -5.747 1.00 95.25 80 ALA A C 1
ATOM 614 O O . ALA A 1 80 ? 2.690 -6.543 -6.318 1.00 95.25 80 ALA A O 1
ATOM 615 N N . SER A 1 81 ? 4.233 -6.761 -4.691 1.00 97.44 81 SER A N 1
ATOM 616 C CA . SER A 1 81 ? 3.668 -7.983 -4.104 1.00 97.44 81 SER A CA 1
ATOM 617 C C . SER A 1 81 ? 2.232 -7.784 -3.636 1.00 97.44 81 SER A C 1
ATOM 619 O O . SER A 1 81 ? 1.333 -8.514 -4.053 1.00 97.44 81 SER A O 1
ATOM 621 N N . LEU A 1 82 ? 1.996 -6.752 -2.827 1.00 97.56 82 LEU A N 1
ATOM 622 C CA . LEU A 1 82 ? 0.667 -6.441 -2.312 1.00 97.56 82 LEU A CA 1
ATOM 623 C C . LEU A 1 82 ? -0.328 -6.119 -3.436 1.00 97.56 82 LEU A C 1
ATOM 625 O O . LEU A 1 82 ? -1.441 -6.637 -3.440 1.00 97.56 82 LEU A O 1
ATOM 629 N N . LEU A 1 83 ? 0.067 -5.269 -4.386 1.00 97.00 83 LEU A N 1
ATOM 630 C CA . LEU A 1 83 ? -0.839 -4.740 -5.407 1.00 97.00 83 LEU A CA 1
ATOM 631 C C . LEU A 1 83 ? -1.109 -5.721 -6.547 1.00 97.00 83 LEU A C 1
ATOM 633 O O . LEU A 1 83 ? -2.074 -5.519 -7.268 1.00 97.00 83 LEU A O 1
ATOM 637 N N . THR A 1 84 ? -0.308 -6.770 -6.725 1.00 97.25 84 THR A N 1
ATOM 638 C CA . THR A 1 84 ? -0.556 -7.810 -7.745 1.00 97.25 84 THR A CA 1
ATOM 639 C C . THR A 1 84 ? -1.034 -9.135 -7.151 1.00 97.25 84 THR A C 1
ATOM 641 O O . THR A 1 84 ? -1.472 -10.014 -7.887 1.00 97.25 84 THR A O 1
ATOM 644 N N . GLY A 1 85 ? -0.925 -9.314 -5.830 1.00 97.19 85 GLY A N 1
ATOM 645 C CA . GLY A 1 85 ? -1.226 -10.580 -5.157 1.00 97.19 85 GLY A CA 1
ATOM 646 C C . GLY A 1 85 ? -0.199 -11.693 -5.410 1.00 97.19 85 GLY A C 1
ATOM 647 O O . GLY A 1 85 ? -0.437 -12.846 -5.049 1.00 97.19 85 GLY A O 1
ATOM 648 N N . LEU A 1 86 ? 0.945 -11.378 -6.022 1.00 97.44 86 LEU A N 1
ATOM 649 C CA . LEU A 1 86 ? 2.007 -12.331 -6.347 1.00 97.44 86 LEU A CA 1
ATOM 650 C C . LEU A 1 86 ? 3.206 -12.155 -5.410 1.00 97.44 86 LEU A C 1
ATOM 652 O O . LEU A 1 86 ? 3.518 -11.053 -4.982 1.00 97.44 86 LEU A O 1
ATOM 656 N N . ARG A 1 87 ? 3.953 -13.226 -5.117 1.00 97.62 87 ARG A N 1
ATOM 657 C CA . ARG A 1 87 ? 5.182 -13.096 -4.313 1.00 97.62 87 ARG A CA 1
ATOM 658 C C . ARG A 1 87 ? 6.266 -12.328 -5.088 1.00 97.62 87 ARG A C 1
ATOM 660 O O . ARG A 1 87 ? 6.360 -12.507 -6.302 1.00 97.62 87 ARG A O 1
ATOM 667 N N . PRO A 1 88 ? 7.192 -11.614 -4.417 1.00 96.62 88 PRO A N 1
ATOM 668 C CA . PRO A 1 88 ? 8.260 -10.843 -5.072 1.00 96.62 88 PRO A CA 1
ATOM 669 C C . PRO A 1 88 ? 9.037 -11.625 -6.141 1.00 96.62 88 PRO A C 1
ATOM 671 O O . PRO A 1 88 ? 9.278 -11.135 -7.241 1.00 96.62 88 PRO A O 1
ATOM 674 N N . ARG A 1 89 ? 9.352 -12.897 -5.860 1.00 95.25 89 ARG A N 1
ATOM 675 C CA . ARG A 1 89 ? 10.032 -13.797 -6.806 1.00 95.25 89 ARG A CA 1
ATOM 676 C C . ARG A 1 89 ? 9.166 -14.189 -8.008 1.00 95.25 89 ARG A C 1
ATOM 678 O O . ARG A 1 89 ? 9.711 -14.382 -9.085 1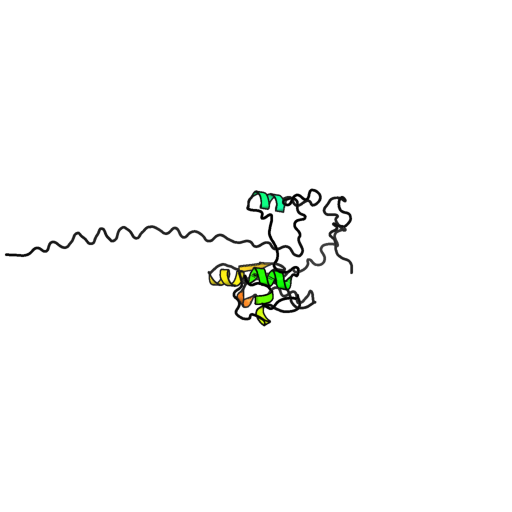.00 95.25 89 ARG A O 1
ATOM 685 N N . GLN A 1 90 ? 7.848 -14.317 -7.838 1.00 96.00 90 GLN A N 1
ATOM 686 C CA . GLN A 1 90 ? 6.930 -14.594 -8.949 1.00 96.00 90 GLN A CA 1
ATOM 687 C C . GLN A 1 90 ? 6.795 -13.380 -9.869 1.00 96.00 90 GLN A C 1
ATOM 689 O O . GLN A 1 90 ? 6.687 -13.564 -11.078 1.00 96.00 90 GLN A O 1
ATOM 694 N N . ILE A 1 91 ? 6.824 -12.166 -9.308 1.00 93.81 91 ILE A N 1
ATOM 695 C CA . ILE A 1 91 ? 6.785 -10.908 -10.072 1.00 93.81 91 ILE A CA 1
ATOM 696 C C . ILE A 1 91 ? 8.143 -10.612 -10.713 1.00 93.81 91 ILE A C 1
ATOM 698 O O . ILE A 1 91 ? 8.178 -9.952 -11.733 1.00 93.81 91 ILE A O 1
ATOM 702 N N . GLY A 1 92 ? 9.249 -11.098 -10.140 1.00 93.31 92 GLY A N 1
ATOM 703 C CA . GLY A 1 92 ? 10.604 -10.805 -10.621 1.00 93.31 92 GLY A CA 1
ATOM 704 C C . GLY A 1 92 ? 11.190 -9.502 -10.069 1.00 93.31 92 GLY A C 1
ATOM 705 O O . GLY A 1 92 ? 12.207 -9.029 -10.564 1.00 93.31 92 GLY A O 1
ATOM 706 N N . ILE A 1 93 ? 10.582 -8.928 -9.025 1.00 92.62 93 ILE A N 1
ATOM 707 C CA . ILE A 1 93 ? 10.977 -7.637 -8.449 1.00 92.62 93 ILE A CA 1
ATOM 708 C C . ILE A 1 93 ? 11.609 -7.869 -7.082 1.00 92.62 93 ILE A C 1
ATOM 710 O O . ILE A 1 93 ? 10.927 -8.202 -6.115 1.00 92.62 93 ILE A O 1
ATOM 714 N N . LEU A 1 94 ? 12.931 -7.701 -7.016 1.00 93.75 94 LEU A N 1
ATOM 715 C CA . LEU A 1 94 ? 13.750 -7.899 -5.810 1.00 93.75 94 LEU A CA 1
ATOM 716 C C . LEU A 1 94 ? 14.528 -6.633 -5.409 1.00 93.75 94 LEU A C 1
ATOM 718 O O . LEU A 1 94 ? 15.354 -6.669 -4.502 1.00 93.75 94 LEU A O 1
ATOM 722 N N . GLY A 1 95 ? 14.262 -5.513 -6.084 1.00 91.44 95 GLY A N 1
ATOM 723 C CA . GLY A 1 95 ? 14.907 -4.224 -5.864 1.00 91.44 95 GLY A CA 1
ATOM 724 C C . GLY A 1 95 ? 14.000 -3.058 -6.256 1.00 91.44 95 GLY A C 1
ATOM 725 O O . GLY A 1 95 ? 12.917 -3.249 -6.801 1.00 91.44 95 GLY A O 1
ATOM 726 N N . ASN A 1 96 ? 14.471 -1.841 -5.994 1.00 88.81 96 ASN A N 1
ATOM 727 C CA . ASN A 1 96 ? 13.735 -0.591 -6.226 1.00 88.81 96 ASN A CA 1
ATOM 728 C C . ASN A 1 96 ? 13.966 0.033 -7.612 1.00 88.81 96 ASN A C 1
ATOM 730 O O . ASN A 1 96 ? 13.455 1.102 -7.912 1.00 88.81 96 ASN A O 1
ATOM 734 N N . ARG A 1 97 ? 14.767 -0.612 -8.463 1.00 84.75 97 ARG A N 1
ATOM 735 C CA . ARG A 1 97 ? 15.213 -0.047 -9.748 1.00 84.75 97 ARG A CA 1
ATOM 736 C C . ARG A 1 97 ? 14.496 -0.648 -10.956 1.00 84.75 97 ARG A C 1
ATOM 738 O O . ARG A 1 97 ? 14.893 -0.374 -12.079 1.00 84.75 97 ARG A O 1
ATOM 745 N N . THR A 1 98 ? 13.488 -1.486 -10.730 1.00 83.62 98 THR A N 1
ATOM 746 C CA . THR A 1 98 ? 12.799 -2.237 -11.785 1.00 83.62 98 THR A CA 1
ATOM 747 C C . THR A 1 98 ? 11.308 -1.973 -11.706 1.00 83.62 98 THR A C 1
ATOM 749 O O . THR A 1 98 ? 10.712 -2.112 -10.634 1.00 83.62 98 THR A O 1
ATOM 752 N N . TYR A 1 99 ? 10.709 -1.586 -12.831 1.00 87.50 99 TYR A N 1
ATOM 753 C CA . TYR A 1 99 ? 9.273 -1.387 -12.911 1.00 87.50 99 TYR A CA 1
ATOM 754 C C . TYR A 1 99 ? 8.594 -2.751 -13.036 1.00 87.50 99 TYR A C 1
ATOM 756 O O . TYR A 1 99 ? 9.054 -3.630 -13.762 1.00 87.50 99 TYR A O 1
ATOM 764 N N . PHE A 1 100 ? 7.508 -2.972 -12.291 1.00 89.19 100 PHE A N 1
ATOM 765 C CA . PHE A 1 100 ? 6.926 -4.312 -12.184 1.00 89.19 100 PHE A CA 1
ATOM 766 C C . PHE A 1 100 ? 6.365 -4.829 -13.516 1.00 89.19 100 PHE A C 1
ATOM 768 O O . PHE A 1 100 ? 6.429 -6.035 -13.765 1.00 89.19 100 PHE A O 1
ATOM 775 N N . ARG A 1 101 ? 5.872 -3.938 -14.389 1.00 90.25 101 ARG A N 1
ATOM 776 C CA . ARG A 1 101 ? 5.361 -4.340 -15.706 1.00 90.25 101 ARG A CA 1
ATOM 777 C C . ARG A 1 101 ? 6.448 -4.723 -16.699 1.00 90.25 101 ARG A C 1
ATOM 779 O O . ARG A 1 101 ? 6.150 -5.502 -17.594 1.00 90.25 101 ARG A O 1
ATOM 786 N N . ASP A 1 102 ? 7.698 -4.305 -16.497 1.00 90.06 102 ASP A N 1
ATOM 787 C CA . ASP A 1 102 ? 8.812 -4.784 -17.329 1.00 90.06 102 ASP A CA 1
ATOM 788 C C . ASP A 1 102 ? 8.986 -6.303 -17.181 1.00 90.06 102 ASP A C 1
ATOM 790 O O . ASP A 1 102 ? 9.335 -7.000 -18.129 1.00 90.06 102 ASP A O 1
ATOM 794 N N . SER A 1 103 ? 8.716 -6.837 -15.982 1.00 90.00 103 SER A N 1
ATOM 795 C CA . SER A 1 103 ? 8.774 -8.278 -15.722 1.00 90.00 103 SER A CA 1
ATOM 796 C C . SER A 1 103 ? 7.427 -8.984 -15.918 1.00 90.00 103 SER A C 1
ATOM 798 O O . SER A 1 103 ? 7.391 -10.160 -16.292 1.00 90.00 103 SER A O 1
ATOM 800 N N . LYS A 1 104 ? 6.314 -8.286 -15.661 1.00 93.56 104 LYS A N 1
ATOM 801 C CA . LYS A 1 104 ? 4.944 -8.807 -15.760 1.00 93.56 104 LYS A CA 1
ATOM 802 C C . LYS A 1 104 ? 4.019 -7.803 -16.461 1.00 93.56 104 LYS A C 1
ATOM 804 O O . LYS A 1 104 ? 3.239 -7.141 -15.778 1.00 93.56 104 LYS A O 1
ATOM 809 N N . PRO A 1 105 ? 4.071 -7.689 -17.797 1.00 92.69 105 PRO A N 1
ATOM 810 C CA . PRO A 1 105 ? 3.328 -6.657 -18.525 1.00 92.69 105 PRO A CA 1
ATOM 811 C C . PRO A 1 105 ? 1.812 -6.776 -18.332 1.00 92.69 105 PRO A C 1
ATOM 813 O O . PRO A 1 105 ? 1.148 -5.779 -18.052 1.00 92.69 105 PRO A O 1
ATOM 816 N N . ASP A 1 106 ? 1.294 -8.006 -18.353 1.00 94.94 106 ASP A N 1
ATOM 817 C CA . ASP A 1 106 ? -0.147 -8.291 -18.340 1.00 94.94 106 ASP A CA 1
ATOM 818 C C . ASP A 1 106 ? -0.717 -8.583 -16.943 1.00 94.94 106 ASP A C 1
ATOM 820 O O . ASP A 1 106 ? -1.851 -9.048 -16.813 1.00 94.94 106 ASP A O 1
ATOM 824 N N . VAL A 1 107 ? 0.056 -8.369 -15.868 1.00 96.50 107 VAL A N 1
ATOM 825 C CA . VAL A 1 107 ? -0.459 -8.626 -14.516 1.00 96.50 107 VAL A CA 1
ATOM 826 C C . VAL A 1 107 ? -1.587 -7.653 -14.189 1.00 96.50 107 VAL A C 1
ATOM 828 O O . VAL A 1 107 ? -1.453 -6.440 -14.368 1.00 96.50 107 VAL A O 1
ATOM 831 N N . ILE A 1 108 ? -2.695 -8.198 -13.690 1.00 97.38 108 ILE A N 1
ATOM 832 C CA . ILE A 1 108 ? -3.814 -7.406 -13.192 1.00 97.38 108 ILE A CA 1
ATOM 833 C C . ILE A 1 108 ? -3.506 -6.994 -11.759 1.00 97.38 108 ILE A C 1
ATOM 835 O O . ILE A 1 108 ? -3.279 -7.837 -10.889 1.00 97.38 108 ILE A O 1
ATOM 839 N N . THR A 1 109 ? -3.484 -5.690 -11.517 1.00 97.50 109 THR A N 1
ATOM 840 C CA . THR A 1 109 ? -3.294 -5.130 -10.178 1.00 97.50 109 THR A CA 1
ATOM 841 C C . THR A 1 109 ? -4.633 -5.041 -9.434 1.00 97.50 109 THR A C 1
ATOM 843 O O . THR A 1 109 ? -5.706 -5.066 -10.037 1.00 97.50 109 THR A O 1
ATOM 846 N N . LEU A 1 110 ? -4.591 -4.900 -8.110 1.00 97.44 110 LEU A N 1
ATOM 847 C CA . LEU A 1 110 ? -5.750 -4.652 -7.257 1.00 97.44 110 LEU A CA 1
ATOM 848 C C . LEU A 1 110 ? -6.599 -3.465 -7.757 1.00 97.44 110 LEU A C 1
ATOM 850 O O . LEU A 1 110 ? -7.794 -3.665 -7.982 1.00 97.44 110 LEU A O 1
ATOM 854 N N . PRO A 1 111 ? -6.037 -2.257 -7.969 1.00 96.62 111 PRO A N 1
ATOM 855 C CA . PRO A 1 111 ? -6.819 -1.139 -8.490 1.00 96.62 111 PRO A CA 1
ATOM 856 C C . PRO A 1 111 ? -7.314 -1.384 -9.927 1.00 96.62 111 PRO A C 1
ATOM 858 O O . PRO A 1 111 ? -8.490 -1.152 -10.194 1.00 96.62 111 PRO A O 1
ATOM 861 N N . GLN A 1 112 ? -6.509 -1.985 -10.814 1.00 97.44 112 GLN A N 1
ATOM 862 C CA . GLN A 1 112 ? -6.957 -2.355 -12.165 1.00 97.44 112 GLN A CA 1
ATOM 863 C C . GLN A 1 112 ? -8.160 -3.314 -12.136 1.00 97.44 112 GLN A C 1
ATOM 865 O O . GLN A 1 112 ? -9.120 -3.126 -12.883 1.00 97.44 112 GLN A O 1
ATOM 870 N N . SER A 1 113 ? -8.153 -4.313 -11.248 1.00 97.75 113 SER A N 1
ATOM 871 C CA . SER A 1 113 ? -9.277 -5.239 -11.075 1.00 97.75 113 SER A CA 1
ATOM 872 C C . SER A 1 113 ? -10.544 -4.526 -10.596 1.00 97.75 113 SER A C 1
ATOM 874 O O . SER A 1 113 ? -11.637 -4.879 -11.036 1.00 97.75 113 SER A O 1
ATOM 876 N N . LEU A 1 114 ? -10.431 -3.550 -9.689 1.00 96.62 114 LEU A N 1
ATOM 877 C CA . LEU A 1 114 ? -11.583 -2.768 -9.223 1.00 96.62 114 LEU A CA 1
ATOM 878 C C . LEU A 1 114 ? -12.140 -1.894 -10.352 1.00 96.62 114 LEU A C 1
ATOM 880 O O . LEU A 1 114 ? -13.353 -1.879 -10.582 1.00 96.62 114 LEU A O 1
ATOM 884 N N . ARG A 1 115 ? -11.255 -1.241 -11.110 1.00 95.75 115 ARG A N 1
ATOM 885 C CA . ARG A 1 115 ? -11.609 -0.410 -12.265 1.00 95.75 115 ARG A CA 1
ATOM 886 C C . ARG A 1 115 ? -12.351 -1.203 -13.338 1.00 95.75 115 ARG A C 1
ATOM 888 O O . ARG A 1 115 ? -13.427 -0.804 -13.773 1.00 95.75 115 ARG A O 1
ATOM 895 N N . GLN A 1 116 ? -11.846 -2.387 -13.693 1.00 96.69 116 GLN A N 1
ATOM 896 C CA . GLN A 1 116 ? -12.507 -3.305 -14.633 1.00 96.69 116 GLN A CA 1
ATOM 897 C C . GLN A 1 116 ? -13.901 -3.753 -14.155 1.00 96.69 116 GLN A C 1
ATOM 899 O O . GLN A 1 116 ? -14.758 -4.081 -14.972 1.00 96.69 116 GLN A O 1
ATOM 904 N N . GLN A 1 117 ? -14.159 -3.733 -12.844 1.00 95.81 117 GLN A N 1
ATOM 905 C CA . GLN A 1 117 ? -15.466 -4.029 -12.243 1.00 95.81 117 GLN A CA 1
ATOM 906 C C . GLN A 1 117 ? -16.359 -2.783 -12.070 1.00 95.81 117 GLN A C 1
ATOM 908 O O . GLN A 1 117 ? -17.383 -2.834 -11.368 1.00 95.81 117 GLN A O 1
ATOM 913 N N . GLY A 1 118 ? -15.992 -1.666 -12.703 1.00 95.00 118 GLY A N 1
ATOM 914 C CA . GLY A 1 118 ? -16.759 -0.422 -12.744 1.00 95.00 118 GLY A CA 1
ATOM 915 C C . GLY A 1 118 ? -16.644 0.431 -11.483 1.00 95.00 118 GLY A C 1
ATOM 916 O O . GLY A 1 118 ? -17.568 1.186 -11.186 1.00 95.00 118 GLY A O 1
ATOM 917 N N . TRP A 1 119 ? -15.577 0.271 -10.697 1.00 96.25 119 TRP A N 1
ATOM 918 C CA . TRP A 1 119 ? -15.266 1.207 -9.617 1.00 96.25 119 TRP A CA 1
ATOM 919 C C . TRP A 1 119 ? -14.481 2.391 -10.167 1.00 96.25 119 TRP A C 1
ATOM 921 O O . TRP A 1 119 ? -13.650 2.217 -11.051 1.00 96.25 119 TRP A O 1
ATOM 931 N N . TYR A 1 120 ? -14.707 3.567 -9.585 1.00 96.25 120 TYR A N 1
ATOM 932 C CA . TYR A 1 120 ? -13.792 4.689 -9.751 1.00 96.25 120 TYR A CA 1
ATOM 933 C C . TYR A 1 120 ? -12.535 4.440 -8.919 1.00 96.25 120 TYR A C 1
ATOM 935 O O . TYR A 1 120 ? -12.628 4.104 -7.733 1.00 96.25 120 TYR A O 1
ATOM 943 N N . THR A 1 121 ? -11.371 4.597 -9.532 1.00 95.94 121 THR A N 1
ATOM 944 C CA . THR A 1 121 ? -10.077 4.300 -8.917 1.00 95.94 121 THR A CA 1
ATOM 945 C C . THR A 1 121 ? -9.185 5.527 -8.918 1.00 95.94 121 THR A C 1
ATOM 947 O O . THR A 1 121 ? -8.889 6.093 -9.964 1.00 95.94 121 THR A O 1
ATOM 950 N N . ALA A 1 122 ? -8.728 5.925 -7.732 1.00 93.62 122 ALA A N 1
ATOM 951 C CA . ALA A 1 122 ? -7.838 7.064 -7.576 1.00 93.62 122 ALA A CA 1
ATOM 952 C C . ALA A 1 122 ? -6.630 6.711 -6.703 1.00 93.62 122 ALA A C 1
ATOM 954 O O . ALA A 1 122 ? -6.777 6.069 -5.658 1.00 93.62 122 ALA A O 1
ATOM 955 N N . GLY A 1 123 ? -5.442 7.128 -7.136 1.00 90.12 123 GLY A N 1
ATOM 956 C CA . GLY A 1 123 ? -4.185 6.969 -6.409 1.00 90.12 123 GLY A CA 1
ATOM 957 C C . GLY A 1 123 ? -3.642 8.319 -5.948 1.00 90.12 123 GLY A C 1
ATOM 958 O O . GLY A 1 123 ? -3.521 9.234 -6.754 1.00 90.12 123 GLY A O 1
ATOM 959 N N . PHE A 1 124 ? -3.284 8.439 -4.666 1.00 87.69 124 PHE A N 1
ATOM 960 C CA . PHE A 1 124 ? -2.708 9.659 -4.090 1.00 87.69 124 PHE A CA 1
ATOM 961 C C . PHE A 1 124 ? -1.386 9.351 -3.383 1.00 87.69 124 PHE A C 1
ATOM 963 O O . PHE A 1 124 ? -1.307 8.442 -2.553 1.00 87.69 124 PHE A O 1
ATOM 970 N N . GLY A 1 125 ? -0.348 10.128 -3.685 1.00 85.50 125 GLY A N 1
ATOM 971 C CA . GLY A 1 125 ? 0.985 9.959 -3.122 1.00 85.50 125 GLY A CA 1
ATOM 972 C C . GLY A 1 125 ? 1.698 8.708 -3.640 1.00 85.50 125 GLY A C 1
ATOM 973 O O . GLY A 1 125 ? 1.593 8.326 -4.805 1.00 85.50 125 GLY A O 1
ATOM 974 N N . LYS A 1 126 ? 2.464 8.057 -2.761 1.00 86.88 126 LYS A N 1
ATOM 975 C CA . LYS A 1 126 ? 3.273 6.880 -3.097 1.00 86.88 126 LYS A CA 1
ATOM 976 C C . LYS A 1 126 ? 2.467 5.603 -2.857 1.00 86.88 126 LYS A C 1
ATOM 978 O O . LYS A 1 126 ? 2.429 5.111 -1.729 1.00 86.88 126 LYS A O 1
ATOM 983 N N . ILE A 1 127 ? 1.853 5.050 -3.908 1.00 90.44 127 ILE A N 1
ATOM 984 C CA . ILE A 1 127 ? 1.161 3.743 -3.883 1.00 90.44 127 ILE A CA 1
ATOM 985 C C . ILE A 1 127 ? 2.032 2.658 -4.526 1.00 90.44 127 ILE A C 1
ATOM 987 O O . ILE A 1 127 ? 2.522 1.764 -3.829 1.00 90.44 127 ILE A O 1
ATOM 991 N N . PHE A 1 128 ? 2.309 2.773 -5.825 1.00 89.62 128 PHE A N 1
ATOM 992 C CA . PHE A 1 128 ? 3.379 2.012 -6.469 1.00 89.62 128 PHE A CA 1
ATOM 993 C C . PHE A 1 128 ? 4.747 2.634 -6.162 1.00 89.62 128 PHE A C 1
ATOM 995 O O . PHE A 1 128 ? 4.853 3.792 -5.757 1.00 89.62 128 PHE A O 1
ATOM 1002 N N . HIS A 1 129 ? 5.811 1.848 -6.323 1.00 87.88 129 HIS A N 1
ATOM 1003 C CA . HIS A 1 129 ? 7.171 2.358 -6.192 1.00 87.88 129 HIS A CA 1
ATOM 1004 C C . HIS A 1 129 ? 7.659 2.966 -7.509 1.00 87.88 129 HIS A C 1
ATOM 1006 O O . HIS A 1 129 ? 7.513 2.348 -8.562 1.00 87.88 129 HIS A O 1
ATOM 1012 N N . THR A 1 130 ? 8.255 4.154 -7.426 1.00 74.06 130 THR A N 1
ATOM 1013 C CA . THR A 1 130 ? 8.841 4.887 -8.550 1.00 74.06 130 THR A CA 1
ATOM 1014 C C . THR A 1 130 ? 10.220 4.353 -8.903 1.00 74.06 130 THR A C 1
ATOM 1016 O O . THR A 1 130 ? 11.050 4.149 -8.021 1.00 74.06 130 THR A O 1
ATOM 1019 N N . VAL A 1 131 ? 10.476 4.159 -10.197 1.00 69.81 131 VAL A N 1
ATOM 1020 C CA . VAL A 1 131 ? 11.810 3.853 -10.720 1.00 69.81 131 VAL A CA 1
ATOM 1021 C C . VAL A 1 131 ? 12.424 5.135 -11.276 1.00 69.81 131 VAL A C 1
ATOM 1023 O O . VAL A 1 131 ? 11.828 5.774 -12.130 1.00 69.81 131 VAL A O 1
ATOM 1026 N N . GLY A 1 132 ? 13.591 5.534 -10.767 1.00 57.12 132 GLY A N 1
ATOM 1027 C CA . GLY A 1 132 ? 14.232 6.810 -11.119 1.00 57.12 132 GLY A CA 1
ATOM 1028 C C . GLY A 1 132 ? 14.439 7.697 -9.890 1.00 57.12 132 GLY A C 1
ATOM 1029 O O . GLY A 1 132 ? 13.578 7.789 -9.022 1.00 57.12 132 GLY A O 1
ATOM 1030 N N . HIS A 1 133 ? 15.629 8.284 -9.765 1.00 42.03 133 HIS A N 1
ATOM 1031 C CA . HIS A 1 133 ? 16.096 9.006 -8.573 1.00 42.03 133 HIS A CA 1
ATOM 1032 C C . HIS A 1 133 ? 15.871 10.526 -8.640 1.00 42.03 133 HIS A C 1
ATOM 1034 O O . HIS A 1 133 ? 16.593 11.270 -7.978 1.00 42.03 133 HIS A O 1
ATOM 1040 N N . THR A 1 134 ? 14.897 11.020 -9.402 1.00 42.25 134 THR A N 1
ATOM 1041 C CA . THR A 1 134 ? 14.595 12.457 -9.419 1.00 42.25 134 THR A CA 1
ATOM 1042 C C . THR A 1 134 ? 13.226 12.711 -8.796 1.00 42.25 134 THR A C 1
ATOM 1044 O O . THR A 1 134 ? 12.247 12.021 -9.072 1.00 42.25 134 THR A O 1
ATOM 1047 N N . HIS A 1 135 ? 13.161 13.687 -7.887 1.00 44.81 135 HIS A N 1
ATOM 1048 C CA . HIS A 1 135 ? 11.901 14.137 -7.290 1.00 44.81 135 HIS A CA 1
ATOM 1049 C C . HIS A 1 135 ? 10.928 14.703 -8.345 1.00 44.81 135 HIS A C 1
ATOM 1051 O O . HIS A 1 135 ? 9.726 14.727 -8.111 1.00 44.81 135 HIS A O 1
ATOM 1057 N N . GLU A 1 136 ? 11.441 15.112 -9.506 1.00 40.34 136 GLU A N 1
ATOM 1058 C CA . GLU A 1 136 ? 10.675 15.678 -10.623 1.00 40.34 136 GLU A CA 1
ATOM 1059 C C . GLU A 1 136 ? 10.043 14.600 -11.523 1.00 40.34 136 GLU A C 1
ATOM 1061 O O . GLU A 1 136 ? 8.996 14.840 -12.117 1.00 40.34 136 GLU A O 1
ATOM 1066 N N . GLU A 1 137 ? 10.595 13.380 -11.550 1.00 45.03 137 GLU A N 1
ATOM 1067 C CA . GLU A 1 137 ? 10.011 12.200 -12.211 1.00 45.03 137 GLU A CA 1
ATOM 1068 C C . GLU A 1 137 ? 9.256 11.295 -11.222 1.00 45.03 137 GLU A C 1
ATOM 1070 O O . GLU A 1 137 ? 9.052 10.107 -11.489 1.00 45.03 137 GLU A O 1
ATOM 1075 N N . GLN A 1 138 ? 8.826 11.827 -10.068 1.00 52.19 138 GLN A N 1
ATOM 1076 C CA . GLN A 1 138 ? 7.880 11.164 -9.163 1.00 52.19 138 GLN A CA 1
ATOM 1077 C C . GLN A 1 138 ? 6.522 11.062 -9.852 1.00 52.19 138 GLN A C 1
ATOM 1079 O O . GLN A 1 138 ? 5.584 11.762 -9.484 1.00 52.19 138 GLN A O 1
ATOM 1084 N N . ALA A 1 139 ? 6.448 10.236 -10.898 1.00 52.44 139 ALA A N 1
ATOM 1085 C CA . ALA A 1 139 ? 5.356 10.202 -11.841 1.00 52.44 139 ALA A CA 1
ATOM 1086 C C . ALA A 1 139 ? 4.045 10.100 -11.053 1.00 52.44 139 ALA A C 1
ATOM 1088 O O . ALA A 1 139 ? 3.796 9.056 -10.440 1.00 52.44 139 ALA A O 1
ATOM 1089 N N . PRO A 1 140 ? 3.181 11.131 -11.111 1.00 52.28 140 PRO A N 1
ATOM 1090 C CA . PRO A 1 140 ? 1.801 11.086 -10.613 1.00 52.28 140 PRO A CA 1
ATOM 1091 C C . PRO A 1 140 ? 0.951 9.947 -11.217 1.00 52.28 140 PRO A C 1
ATOM 1093 O O . PRO A 1 140 ? -0.249 9.864 -10.990 1.00 52.28 140 PRO A O 1
ATOM 1096 N N . TRP A 1 141 ? 1.571 9.073 -12.012 1.00 61.84 141 TRP A N 1
ATOM 1097 C CA . TRP A 1 141 ? 0.983 8.296 -13.082 1.00 61.84 141 TRP A CA 1
ATOM 1098 C C . TRP A 1 141 ? 1.487 6.854 -13.119 1.00 61.84 141 TRP A C 1
ATOM 1100 O O . TRP A 1 141 ? 1.308 6.193 -14.141 1.00 61.84 141 TRP A O 1
ATOM 1110 N N . ILE A 1 142 ? 2.175 6.352 -12.083 1.00 78.00 142 ILE A N 1
ATOM 1111 C CA . ILE A 1 142 ? 2.654 4.966 -12.149 1.00 78.00 142 ILE A CA 1
ATOM 1112 C C . ILE A 1 142 ? 1.461 4.041 -12.286 1.00 78.00 142 ILE A C 1
ATOM 1114 O O . ILE A 1 142 ? 0.612 3.935 -11.398 1.00 78.00 142 ILE A O 1
ATOM 1118 N N . ASP A 1 143 ? 1.456 3.379 -13.435 1.00 86.69 143 ASP A N 1
ATOM 1119 C CA . ASP A 1 143 ? 0.395 2.514 -13.893 1.00 86.69 143 ASP A CA 1
ATOM 1120 C C . ASP A 1 143 ? -0.971 3.200 -14.100 1.00 86.69 143 ASP A C 1
ATOM 1122 O O . ASP A 1 143 ? -1.999 2.532 -14.041 1.00 86.69 143 ASP A O 1
ATOM 1126 N N . LEU A 1 144 ? -0.999 4.515 -14.361 1.00 86.12 144 LEU A N 1
ATOM 1127 C CA . LEU A 1 144 ? -2.218 5.303 -14.616 1.00 86.12 144 LEU A CA 1
ATOM 1128 C C . LEU A 1 144 ? -3.130 4.638 -15.638 1.00 86.12 144 LEU A C 1
ATOM 1130 O O . LEU A 1 144 ? -4.285 4.362 -15.342 1.00 86.12 144 LEU A O 1
ATOM 1134 N N . GLU A 1 145 ? -2.589 4.334 -16.816 1.00 86.75 145 GLU A N 1
ATOM 1135 C CA . GLU A 1 145 ? -3.369 3.836 -17.948 1.00 86.75 145 GLU A CA 1
ATOM 1136 C C . GLU A 1 145 ? -4.175 2.580 -17.601 1.00 86.75 145 GLU A C 1
ATOM 1138 O O . GLU A 1 145 ? -5.307 2.430 -18.063 1.00 86.75 145 GLU A O 1
ATOM 1143 N N . ASN A 1 146 ? -3.640 1.719 -16.730 1.00 91.38 146 ASN A N 1
ATOM 1144 C CA . ASN A 1 146 ? -4.287 0.467 -16.352 1.00 91.38 146 ASN A CA 1
ATOM 1145 C C . ASN A 1 146 ? -5.050 0.569 -15.028 1.00 91.38 146 ASN A C 1
ATOM 1147 O O . ASN A 1 146 ? -6.186 0.103 -14.933 1.00 91.38 146 ASN A O 1
ATOM 1151 N N . SER A 1 147 ? -4.432 1.155 -14.004 1.00 93.19 147 SER A N 1
ATOM 1152 C CA . SER A 1 147 ? -4.871 1.040 -12.613 1.00 93.19 147 SER A CA 1
ATOM 1153 C C . SER A 1 147 ? -5.765 2.173 -12.134 1.00 93.19 147 SER A C 1
ATOM 1155 O O . SER A 1 147 ? -6.506 1.953 -11.182 1.00 93.19 147 SER A O 1
ATOM 1157 N N . TRP A 1 148 ? -5.699 3.360 -12.738 1.00 93.25 148 TRP A N 1
ATOM 1158 C CA . TRP A 1 148 ? -6.280 4.561 -12.140 1.00 93.25 148 TRP A CA 1
ATOM 1159 C C . TRP A 1 148 ? -7.134 5.337 -13.143 1.00 93.25 148 TRP A C 1
ATOM 1161 O O . TRP A 1 148 ? -6.759 5.529 -14.297 1.00 93.25 148 TRP A O 1
ATOM 1171 N N . ASP A 1 149 ? -8.277 5.829 -12.685 1.00 94.25 149 ASP A N 1
ATOM 1172 C CA . ASP A 1 149 ? -9.015 6.894 -13.365 1.00 94.25 149 ASP A CA 1
ATOM 1173 C C . ASP A 1 149 ? -8.406 8.266 -13.039 1.00 94.25 149 ASP A C 1
ATOM 1175 O O . ASP A 1 149 ? -8.461 9.184 -13.854 1.00 94.25 149 ASP A O 1
ATOM 1179 N N . GLU A 1 150 ? -7.775 8.386 -11.867 1.00 90.94 150 GLU A N 1
ATOM 1180 C CA . GLU A 1 150 ? -7.138 9.606 -11.377 1.00 90.94 150 GLU A CA 1
ATOM 1181 C C . GLU A 1 150 ? -5.863 9.285 -10.576 1.00 90.94 150 GLU A C 1
ATOM 1183 O O . GLU A 1 150 ? -5.861 8.429 -9.692 1.00 90.94 150 GLU A O 1
ATOM 1188 N N . GLY A 1 151 ? -4.757 9.966 -10.877 1.00 84.06 151 GLY A N 1
ATOM 1189 C CA . GLY A 1 151 ? -3.471 9.777 -10.207 1.00 84.06 151 GLY A CA 1
ATOM 1190 C C . GLY A 1 151 ? -2.881 11.109 -9.762 1.00 84.06 151 GLY A C 1
ATOM 1191 O O . GLY A 1 151 ? -2.771 12.039 -10.558 1.00 84.06 151 GLY A O 1
ATOM 1192 N N . HIS A 1 152 ? -2.499 11.195 -8.491 1.00 77.44 152 HIS A N 1
ATOM 1193 C CA . HIS A 1 152 ? -1.878 12.370 -7.891 1.00 77.44 152 HIS A CA 1
ATOM 1194 C C . HIS A 1 152 ? -0.586 11.967 -7.202 1.00 77.44 152 HIS A C 1
ATOM 1196 O O . HIS A 1 152 ? -0.587 11.162 -6.271 1.00 77.44 152 HIS A O 1
ATOM 1202 N N . GLY A 1 153 ? 0.526 12.547 -7.640 1.00 68.44 153 GLY A N 1
ATOM 1203 C CA . GLY A 1 153 ? 1.812 12.365 -6.983 1.00 68.44 153 GLY A CA 1
ATOM 1204 C C . GLY A 1 153 ? 1.829 13.032 -5.611 1.00 68.44 153 GLY A C 1
ATOM 1205 O O . GLY A 1 153 ? 0.984 13.866 -5.277 1.00 68.44 153 GLY A O 1
ATOM 1206 N N . SER A 1 154 ? 2.837 12.700 -4.810 1.00 58.50 154 SER A N 1
ATOM 1207 C CA . SER A 1 154 ? 3.220 13.580 -3.714 1.00 58.50 154 SER A CA 1
ATOM 1208 C C . SER A 1 154 ? 3.936 14.773 -4.329 1.00 58.50 154 SER A C 1
ATOM 1210 O O . SER A 1 154 ? 5.156 14.757 -4.463 1.00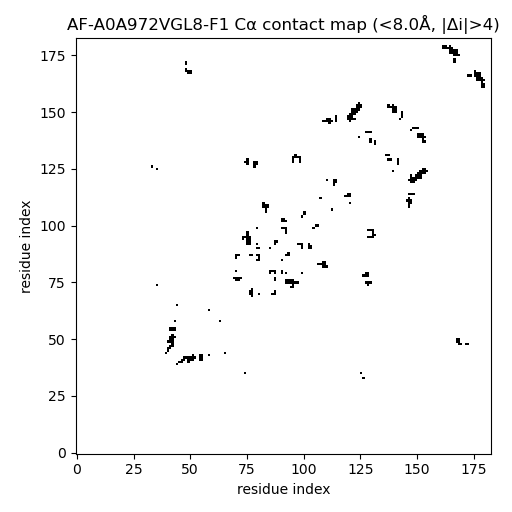 58.50 154 SER A O 1
ATOM 1212 N N . ASN A 1 155 ? 3.200 15.817 -4.704 1.00 51.09 155 ASN A N 1
ATOM 1213 C CA . ASN A 1 155 ? 3.833 17.123 -4.776 1.00 51.09 155 ASN A CA 1
ATOM 1214 C C . ASN A 1 155 ? 4.309 17.377 -3.352 1.00 51.09 155 ASN A C 1
ATOM 1216 O O . ASN A 1 155 ? 3.486 17.567 -2.455 1.00 51.09 155 ASN A O 1
ATOM 1220 N N . GLY A 1 156 ? 5.614 17.249 -3.102 1.00 48.12 156 GLY A N 1
ATOM 1221 C CA . GLY A 1 156 ? 6.157 17.736 -1.848 1.00 48.12 156 GLY A CA 1
ATOM 1222 C C . GLY A 1 156 ? 5.631 19.155 -1.690 1.00 48.12 156 GLY A C 1
ATOM 1223 O O . GLY A 1 156 ? 5.766 19.955 -2.615 1.00 48.12 156 GLY A O 1
ATOM 1224 N N . GLU A 1 157 ? 4.967 19.446 -0.572 1.00 44.09 157 GLU A N 1
ATOM 1225 C CA . GLU A 1 157 ? 4.705 20.833 -0.191 1.00 44.09 157 GLU A CA 1
ATOM 1226 C C . GLU A 1 157 ? 6.003 21.618 -0.442 1.00 44.09 157 GLU A C 1
ATOM 1228 O O . GLU A 1 157 ? 7.064 21.111 -0.044 1.00 44.09 157 GLU A O 1
ATOM 1233 N N . PRO A 1 158 ? 5.979 22.782 -1.123 1.00 45.62 158 PRO A N 1
ATOM 1234 C CA . PRO A 1 158 ? 7.169 23.610 -1.278 1.00 45.62 158 PRO A CA 1
ATOM 1235 C C . PRO A 1 158 ? 7.673 23.904 0.124 1.00 45.62 158 PRO A C 1
ATOM 1237 O O . PRO A 1 158 ? 7.035 24.698 0.802 1.00 45.62 158 PRO A O 1
ATOM 1240 N N . GLN A 1 159 ? 8.711 23.168 0.557 1.00 47.09 159 GLN A N 1
ATOM 1241 C CA . GLN A 1 159 ? 9.074 22.929 1.959 1.00 47.09 159 GLN A CA 1
ATOM 1242 C C . GLN A 1 159 ? 8.225 23.760 2.921 1.00 47.09 159 GLN A C 1
ATOM 1244 O O . GLN A 1 159 ? 8.622 24.874 3.277 1.00 47.09 159 GLN A O 1
ATOM 1249 N N . GLY A 1 160 ? 7.028 23.262 3.273 1.00 42.66 160 GLY A N 1
ATOM 1250 C CA . GLY A 1 160 ? 6.181 23.939 4.257 1.00 42.66 160 GLY A CA 1
ATOM 1251 C C . GLY A 1 160 ? 7.079 24.323 5.434 1.00 42.66 160 GLY A C 1
ATOM 1252 O O . GLY A 1 160 ? 7.930 23.506 5.796 1.00 42.66 160 GLY A O 1
ATOM 1253 N N . PRO A 1 161 ? 7.003 25.574 5.930 1.00 43.38 161 PRO A N 1
ATOM 1254 C CA . PRO A 1 161 ? 8.117 26.283 6.560 1.00 43.38 161 PRO A CA 1
ATOM 1255 C C . PRO A 1 161 ? 8.898 25.345 7.459 1.00 43.38 161 PRO A C 1
ATOM 1257 O O . PRO A 1 161 ? 8.329 24.972 8.480 1.00 43.38 161 PRO A O 1
ATOM 1260 N N . VAL A 1 162 ? 10.115 24.945 7.036 1.00 51.31 162 VAL A N 1
ATOM 1261 C CA . VAL A 1 162 ? 11.051 23.997 7.683 1.00 51.31 162 VAL A CA 1
ATOM 1262 C C . VAL A 1 162 ? 10.676 23.822 9.148 1.00 51.31 162 VAL A C 1
ATOM 1264 O O . VAL A 1 162 ? 11.138 24.563 10.021 1.00 51.31 162 VAL A O 1
ATOM 1267 N N . THR A 1 163 ? 9.721 22.929 9.428 1.00 50.12 163 THR A N 1
ATOM 1268 C CA . THR A 1 163 ? 9.145 22.932 10.770 1.00 50.12 163 THR A CA 1
ATOM 1269 C C . THR A 1 163 ? 10.214 22.364 11.677 1.00 50.12 163 THR A C 1
ATOM 1271 O O . THR A 1 163 ? 10.740 21.290 11.381 1.00 50.12 163 THR A O 1
ATOM 1274 N N . LYS A 1 164 ? 10.551 23.103 12.748 1.00 57.66 164 LYS A N 1
ATOM 1275 C CA . LYS A 1 164 ? 11.490 22.680 13.799 1.00 57.66 164 LYS A CA 1
ATOM 1276 C C . LYS A 1 164 ? 11.354 21.183 14.031 1.00 57.66 164 LYS A C 1
ATOM 1278 O O . LYS A 1 164 ? 10.229 20.721 14.206 1.00 57.66 164 LYS A O 1
ATOM 1283 N N . VAL A 1 165 ? 12.482 20.475 14.063 1.00 63.81 165 VAL A N 1
ATOM 1284 C CA . VAL A 1 165 ? 12.545 19.052 14.405 1.00 63.81 165 VAL A CA 1
ATOM 1285 C C . VAL A 1 165 ? 11.623 18.782 15.593 1.00 63.81 165 VAL A C 1
ATOM 1287 O O . VAL A 1 165 ? 11.856 19.284 16.695 1.00 63.81 165 VAL A O 1
ATOM 1290 N N . ARG A 1 166 ? 10.542 18.040 15.353 1.00 64.62 166 ARG A N 1
ATOM 1291 C CA . ARG A 1 166 ? 9.568 17.678 16.380 1.00 64.62 166 ARG A CA 1
ATOM 1292 C C . ARG A 1 166 ? 9.940 16.307 16.899 1.00 64.62 166 ARG A C 1
ATOM 1294 O O . ARG A 1 166 ? 10.124 15.372 16.124 1.00 64.62 166 ARG A O 1
ATOM 1301 N N . ASN A 1 167 ? 10.056 16.189 18.213 1.00 72.31 167 ASN A N 1
ATOM 1302 C CA . ASN A 1 167 ? 10.108 14.885 18.844 1.00 72.31 167 ASN A CA 1
ATOM 1303 C C . ASN A 1 167 ? 8.666 14.368 18.957 1.00 72.31 167 ASN A C 1
ATOM 1305 O O . ASN A 1 167 ? 7.840 15.013 19.606 1.00 72.31 167 ASN A O 1
ATOM 1309 N N . LEU A 1 168 ? 8.358 13.250 18.296 1.00 68.06 168 LEU A N 1
ATOM 1310 C CA . LEU A 1 168 ? 6.993 12.705 18.249 1.00 68.06 168 LEU A CA 1
ATOM 1311 C C . LEU A 1 168 ? 6.533 12.110 19.586 1.00 68.06 168 LEU A C 1
ATOM 1313 O O . LEU A 1 168 ? 5.354 11.806 19.745 1.00 68.06 168 LEU A O 1
ATOM 1317 N N . THR A 1 169 ? 7.453 11.966 20.538 1.00 69.75 169 THR A N 1
ATOM 1318 C CA . THR A 1 169 ? 7.219 11.330 21.834 1.00 69.75 169 THR A CA 1
ATOM 1319 C C . THR A 1 169 ? 7.409 12.288 23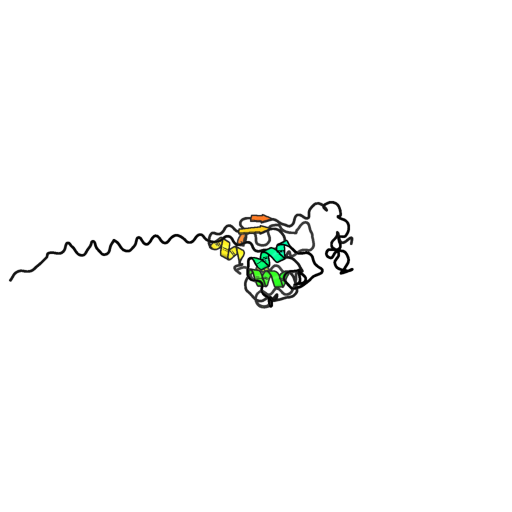.006 1.00 69.75 169 THR A C 1
ATOM 1321 O O . THR A 1 169 ? 7.643 11.848 24.127 1.00 69.75 169 THR A O 1
ATOM 1324 N N . GLY A 1 170 ? 7.438 13.604 22.767 1.00 72.25 170 GLY A N 1
ATOM 1325 C CA . GLY A 1 170 ? 7.669 14.589 23.831 1.00 72.25 170 GLY A CA 1
ATOM 1326 C C . GLY A 1 170 ? 9.031 14.471 24.536 1.00 72.25 170 GLY A C 1
ATOM 1327 O O . GLY A 1 170 ? 9.195 15.006 25.626 1.00 72.25 170 GLY A O 1
ATOM 1328 N N . GLY A 1 171 ? 10.009 13.791 23.926 1.00 76.31 171 GLY A N 1
ATOM 1329 C CA . GLY A 1 171 ? 11.366 13.616 24.453 1.00 76.31 171 GLY A CA 1
ATOM 1330 C C . GLY A 1 171 ? 11.707 12.207 24.946 1.00 76.31 171 GLY A C 1
ATOM 1331 O O . GLY A 1 171 ? 12.894 11.934 25.110 1.00 76.31 171 GLY A O 1
ATOM 1332 N N . SER A 1 172 ? 10.727 11.311 25.120 1.00 75.25 172 SER A N 1
ATOM 1333 C CA . SER A 1 172 ? 10.958 9.944 25.634 1.00 75.25 172 SER A CA 1
ATOM 1334 C C . SER A 1 172 ? 11.911 9.112 24.766 1.00 75.25 172 SER A C 1
ATOM 1336 O O . SER A 1 172 ? 12.818 8.468 25.285 1.00 75.25 172 SER A O 1
ATOM 1338 N N . LEU A 1 173 ? 11.787 9.207 23.437 1.00 70.69 173 LEU A N 1
ATOM 1339 C CA . LEU A 1 173 ? 12.697 8.596 22.473 1.00 70.69 173 LEU A CA 1
ATOM 1340 C C . LEU A 1 173 ? 13.567 9.671 21.810 1.00 70.69 173 LEU A C 1
ATOM 1342 O O . LEU A 1 173 ? 13.086 10.397 20.931 1.00 70.69 173 LEU A O 1
ATOM 1346 N N . PRO A 1 174 ? 14.868 9.773 22.153 1.00 71.31 174 PRO A N 1
ATOM 1347 C CA . PRO A 1 174 ? 15.745 10.817 21.622 1.00 71.31 174 PRO A CA 1
ATOM 1348 C C . PRO A 1 174 ? 15.898 10.777 20.098 1.00 71.31 174 PRO A C 1
ATOM 1350 O O . PRO A 1 174 ? 16.132 11.820 19.489 1.00 71.31 174 PRO A O 1
ATOM 1353 N N . TRP A 1 175 ? 15.752 9.593 19.499 1.00 67.25 175 TRP A N 1
ATOM 1354 C CA . TRP A 1 175 ? 15.883 9.320 18.066 1.00 67.25 175 TRP A CA 1
ATOM 1355 C C . TRP A 1 175 ? 14.563 9.450 17.285 1.00 67.25 175 TRP A C 1
ATOM 1357 O O . TRP A 1 175 ? 14.595 9.511 16.059 1.00 67.25 175 TRP A O 1
ATOM 1367 N N . CYS A 1 176 ? 13.406 9.538 17.955 1.00 68.69 176 CYS A N 1
ATOM 1368 C CA . CYS A 1 176 ? 12.096 9.661 17.305 1.00 68.69 176 CYS A CA 1
ATOM 1369 C C . CYS A 1 176 ? 11.795 11.130 16.964 1.00 68.69 176 CYS A C 1
ATOM 1371 O O . CYS A 1 176 ? 10.981 11.814 17.593 1.00 68.69 176 CYS A O 1
ATOM 1373 N N . ARG A 1 177 ? 12.540 11.644 15.986 1.00 67.81 177 ARG A N 1
ATOM 1374 C CA . ARG A 1 177 ? 12.496 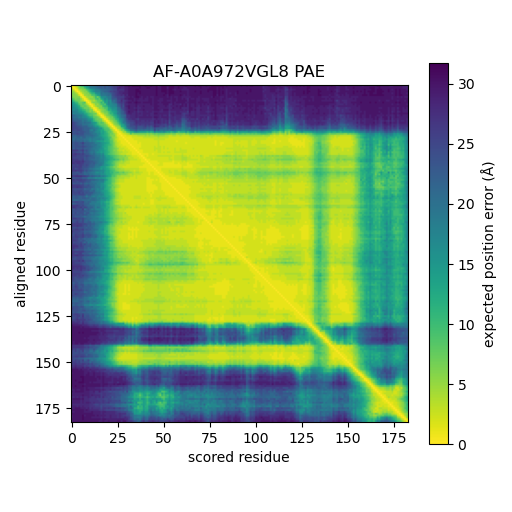13.035 15.542 1.00 67.81 177 ARG A CA 1
ATOM 1375 C C . ARG A 1 177 ? 12.036 13.100 14.092 1.00 67.81 177 ARG A C 1
ATOM 1377 O O . ARG A 1 177 ? 12.626 12.450 13.238 1.00 67.81 177 ARG A O 1
ATOM 1384 N N . VAL A 1 178 ? 11.020 13.913 13.819 1.00 62.16 178 VAL A N 1
ATOM 1385 C CA . VAL A 1 178 ? 10.563 14.210 12.458 1.00 62.16 178 VAL A CA 1
ATOM 1386 C C . VAL A 1 178 ? 10.766 15.691 12.181 1.00 62.16 178 VAL A C 1
ATOM 1388 O O . VAL A 1 178 ? 10.316 16.565 12.922 1.00 62.16 178 VAL A O 1
ATOM 1391 N N . GLY A 1 179 ? 11.489 15.961 11.109 1.00 60.88 179 GLY A N 1
ATOM 1392 C CA . GLY A 1 179 ? 11.807 17.280 10.595 1.00 60.88 179 GLY A CA 1
ATOM 1393 C C . GLY A 1 179 ? 12.504 17.118 9.246 1.00 60.88 179 GLY A C 1
ATOM 1394 O O . GLY A 1 179 ? 12.828 15.988 8.869 1.00 60.88 179 GLY A O 1
ATOM 1395 N N . PRO A 1 180 ? 12.720 18.210 8.505 1.00 52.38 180 PRO A N 1
ATOM 1396 C CA . PRO A 1 180 ? 13.473 18.148 7.263 1.00 52.38 180 PRO A CA 1
ATOM 1397 C C . PRO A 1 180 ? 14.853 17.556 7.546 1.00 52.38 180 PRO A C 1
ATOM 1399 O O . PRO A 1 180 ? 15.588 18.036 8.410 1.00 52.38 180 PRO A O 1
ATOM 1402 N N . VAL A 1 181 ? 15.169 16.473 6.840 1.00 48.69 181 VAL A N 1
ATOM 1403 C CA . VAL A 1 181 ? 16.499 15.877 6.849 1.00 48.69 181 VAL A CA 1
ATOM 1404 C C . VAL A 1 181 ? 17.361 16.820 6.018 1.00 48.69 181 VAL A C 1
ATOM 1406 O O . VAL A 1 181 ? 17.279 16.818 4.793 1.00 48.69 181 VAL A O 1
ATOM 1409 N N . SER A 1 182 ? 18.105 17.710 6.673 1.00 41.12 182 SER A N 1
ATOM 1410 C CA . SER A 1 182 ? 19.178 18.439 6.002 1.00 41.12 182 SER A CA 1
ATOM 1411 C C . SER A 1 182 ? 20.219 17.407 5.575 1.00 41.12 182 SER A C 1
ATOM 1413 O O . SER A 1 182 ? 20.854 16.799 6.441 1.00 41.12 182 SER A O 1
ATOM 1415 N N . GLY A 1 183 ? 20.310 17.159 4.268 1.00 34.72 183 GLY A N 1
ATOM 1416 C CA . GLY A 1 183 ? 21.485 16.532 3.666 1.00 34.72 183 GLY A CA 1
ATOM 1417 C C . GLY A 1 183 ? 22.704 17.432 3.784 1.00 34.72 183 GLY A C 1
ATOM 1418 O O . GLY A 1 183 ? 22.511 18.667 3.880 1.00 34.72 183 GLY A O 1
#

Radius of gyration: 26.34 Å; Cα contacts (8 Å, |Δi|>4): 200; chains: 1; bounding box: 88×67×52 Å